Protein AF-A0A529HYI7-F1 (afdb_monomer_lite)

Sequence (267 aa):
RSEFGPRALGNRSILADPRPATNKDRINAMVKKREGYRPFAPSVLEEDAREFFDLPGGACEFPFMNFVVRVHDSKRGLLGAITHVDGTARLQTVSRKASPAYWDVINAFKQRTGIPMLLNTSFNNNAEPIVDSVADSIATFLTTELDGLVVGPYLVKKRVATLQDCAALAVSLPPYVSLHKVRAYTAQDRQETVCEIRTDNRDCARISHDLFELLTRIEGEAVLADLLDTITLDQAQREALTSELRRLWEQRHVRMHPSQAARVHQN

Radius of gyration: 22.43 Å; chains: 1; bounding box: 51×53×66 Å

Structure (mmCIF, N/CA/C/O backbone):
data_AF-A0A529HYI7-F1
#
_entry.id   AF-A0A529HYI7-F1
#
loop_
_atom_site.group_PDB
_atom_site.id
_atom_site.type_symbol
_atom_site.label_atom_id
_atom_site.label_alt_id
_atom_site.label_comp_id
_atom_site.label_asym_id
_atom_site.label_entity_id
_atom_site.label_seq_id
_atom_site.pdbx_PDB_ins_code
_atom_site.Cartn_x
_atom_site.Cartn_y
_atom_site.Cartn_z
_atom_site.occupancy
_atom_site.B_iso_or_equiv
_atom_site.auth_seq_id
_atom_site.auth_comp_id
_atom_site.auth_asym_id
_atom_site.auth_atom_id
_atom_site.pdbx_PDB_model_num
ATOM 1 N N . ARG A 1 1 ? 6.111 11.199 13.148 1.00 76.12 1 ARG A N 1
ATOM 2 C CA . ARG A 1 1 ? 7.222 10.269 13.477 1.00 76.12 1 ARG A CA 1
ATOM 3 C C . ARG A 1 1 ? 6.760 8.866 13.102 1.00 76.12 1 ARG A C 1
ATOM 5 O O . ARG A 1 1 ? 5.555 8.661 13.119 1.00 76.12 1 ARG A O 1
ATOM 12 N N . SER A 1 2 ? 7.654 7.960 12.713 1.00 82.69 2 SER A N 1
ATOM 13 C CA . SER A 1 2 ? 7.274 6.577 12.384 1.00 82.69 2 SER A CA 1
ATOM 14 C C . SER A 1 2 ? 6.901 5.800 13.656 1.00 82.69 2 SER A C 1
ATOM 16 O O . SER A 1 2 ? 7.432 6.084 14.732 1.00 82.69 2 SER A O 1
ATOM 18 N N . GLU A 1 3 ? 5.975 4.848 13.540 1.00 89.06 3 GLU A N 1
ATOM 19 C CA . GLU A 1 3 ? 5.767 3.814 14.563 1.00 89.06 3 GLU A CA 1
ATOM 20 C C . GLU A 1 3 ? 6.991 2.894 14.681 1.00 89.06 3 GLU A C 1
ATOM 22 O O . GLU A 1 3 ? 7.764 2.749 13.736 1.00 89.06 3 GLU A O 1
ATOM 27 N N . PHE A 1 4 ? 7.143 2.244 15.837 1.00 85.12 4 PHE A N 1
ATOM 28 C CA . PHE A 1 4 ? 8.131 1.187 16.037 1.00 85.12 4 PHE A CA 1
ATOM 29 C C . PHE A 1 4 ? 7.440 -0.177 16.135 1.00 85.12 4 PHE A C 1
ATOM 31 O O . PHE A 1 4 ? 6.443 -0.327 16.843 1.00 85.12 4 PHE A O 1
ATOM 38 N N . GLY A 1 5 ? 7.994 -1.178 15.448 1.00 87.44 5 GLY A N 1
ATOM 39 C CA . GLY A 1 5 ? 7.486 -2.548 15.434 1.00 87.44 5 GLY A CA 1
ATOM 40 C C . GLY A 1 5 ? 6.755 -2.938 14.140 1.00 87.44 5 GLY A C 1
ATOM 41 O O . GLY A 1 5 ? 6.722 -2.184 13.171 1.00 87.44 5 GLY A O 1
ATOM 42 N N . PRO A 1 6 ? 6.167 -4.147 14.091 1.00 86.06 6 PRO A N 1
ATOM 43 C CA . PRO A 1 6 ? 5.658 -4.743 12.852 1.00 86.06 6 PRO A CA 1
ATOM 44 C C . PRO A 1 6 ? 4.240 -4.283 12.470 1.00 86.06 6 PRO A C 1
ATOM 46 O O . PRO A 1 6 ? 3.607 -4.886 11.596 1.00 86.06 6 PRO A O 1
ATOM 49 N N . ARG A 1 7 ? 3.677 -3.292 13.170 1.00 91.56 7 ARG A N 1
ATOM 50 C CA . ARG A 1 7 ? 2.288 -2.842 13.016 1.00 91.56 7 ARG A CA 1
ATOM 51 C C . ARG A 1 7 ? 2.270 -1.376 12.646 1.00 91.56 7 ARG A C 1
ATOM 53 O O . ARG A 1 7 ? 2.900 -0.583 13.332 1.00 91.56 7 ARG A O 1
ATOM 60 N N . ALA A 1 8 ? 1.496 -1.034 11.621 1.00 93.88 8 ALA A N 1
ATOM 61 C CA . ALA A 1 8 ? 1.181 0.359 11.375 1.00 93.88 8 ALA A CA 1
ATOM 62 C C . ALA A 1 8 ? 0.081 0.826 12.319 1.00 93.88 8 ALA A C 1
ATOM 64 O O . ALA A 1 8 ? -0.945 0.161 12.466 1.00 93.88 8 ALA A O 1
ATOM 65 N N . LEU A 1 9 ? 0.304 1.972 12.951 1.00 95.69 9 LEU A N 1
ATOM 66 C CA . LEU A 1 9 ? -0.5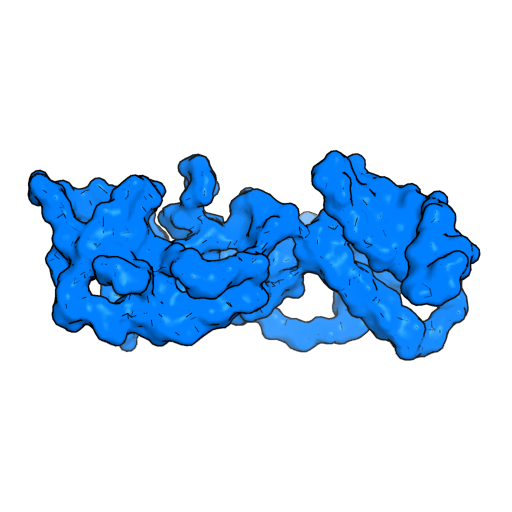32 2.493 14.031 1.00 95.69 9 LEU A CA 1
ATOM 67 C C . LEU A 1 9 ? -1.087 3.884 13.699 1.00 95.69 9 LEU A C 1
ATOM 69 O O . LEU A 1 9 ? -1.458 4.630 14.601 1.00 95.69 9 LEU A O 1
ATOM 73 N N . GLY A 1 10 ? -1.160 4.219 12.409 1.00 94.25 10 GLY A N 1
ATOM 74 C CA . GLY A 1 10 ? -1.706 5.475 11.902 1.00 94.25 10 GLY A CA 1
ATOM 75 C C . GLY A 1 10 ? -0.674 6.415 11.278 1.00 94.25 10 GLY A C 1
ATOM 76 O O . GLY A 1 10 ? -1.084 7.372 10.627 1.00 94.25 10 GLY A O 1
ATOM 77 N N . ASN A 1 11 ? 0.643 6.170 11.406 1.00 94.25 11 ASN A N 1
ATOM 78 C CA . ASN A 1 11 ? 1.651 7.031 10.763 1.00 94.25 11 ASN A CA 1
ATOM 79 C C . ASN A 1 11 ? 2.091 6.521 9.386 1.00 94.25 11 ASN A C 1
ATOM 81 O O . ASN A 1 11 ? 2.451 7.337 8.532 1.00 94.25 11 ASN A O 1
ATOM 85 N N . ARG A 1 12 ? 2.106 5.199 9.167 1.00 95.19 12 ARG A N 1
ATOM 86 C CA . ARG A 1 12 ? 2.425 4.539 7.888 1.00 95.19 12 ARG A CA 1
ATOM 87 C C . ARG A 1 12 ? 1.387 3.464 7.597 1.00 95.19 12 ARG A C 1
ATOM 89 O O . ARG A 1 12 ? 1.679 2.271 7.509 1.00 95.19 12 ARG A O 1
ATOM 96 N N . SER A 1 13 ? 0.149 3.919 7.459 1.00 96.25 13 SER A N 1
ATOM 97 C CA . SER A 1 13 ? -1.031 3.068 7.345 1.00 96.25 13 SER A CA 1
ATOM 98 C C . SER A 1 13 ? -1.698 3.167 5.979 1.00 96.25 13 SER A C 1
ATOM 100 O O . SER A 1 13 ? -1.802 4.246 5.401 1.00 96.25 13 SER A O 1
ATOM 102 N N . ILE A 1 14 ? -2.219 2.039 5.502 1.00 96.06 14 ILE A N 1
ATOM 103 C CA . ILE A 1 14 ? -3.287 2.017 4.502 1.00 96.06 14 ILE A CA 1
ATOM 104 C C . ILE A 1 14 ? -4.602 2.000 5.269 1.00 96.06 14 ILE A C 1
ATOM 106 O O . ILE A 1 14 ? -4.825 1.120 6.106 1.00 96.06 14 ILE A O 1
ATOM 110 N N . LEU A 1 15 ? -5.447 2.983 4.974 1.00 97.12 15 LEU A N 1
ATOM 111 C CA . LEU A 1 15 ? -6.725 3.193 5.639 1.00 97.12 15 LEU A CA 1
ATOM 112 C C . LEU A 1 15 ? -7.876 2.893 4.684 1.00 97.12 15 LEU A C 1
ATOM 114 O O . LEU A 1 15 ? -7.806 3.235 3.504 1.00 97.12 15 LEU A O 1
ATOM 118 N N . ALA A 1 16 ? -8.943 2.288 5.198 1.00 96.62 16 ALA A N 1
ATOM 119 C CA . ALA A 1 16 ? -10.161 2.060 4.430 1.00 96.62 16 ALA A CA 1
ATOM 120 C C . ALA A 1 16 ? -11.415 2.068 5.309 1.00 96.62 16 ALA A C 1
ATOM 122 O O . ALA A 1 16 ? -11.351 1.990 6.537 1.00 96.62 16 ALA A O 1
ATOM 123 N N . ASP A 1 17 ? -12.571 2.136 4.655 1.00 97.12 17 ASP A N 1
ATOM 124 C CA . ASP A 1 17 ? -13.868 2.000 5.308 1.00 97.12 17 ASP A CA 1
ATOM 125 C C . ASP A 1 17 ? -14.041 0.562 5.846 1.00 97.12 17 ASP A C 1
ATOM 127 O O . ASP A 1 17 ? -13.960 -0.391 5.059 1.00 97.12 17 ASP A O 1
ATOM 131 N N . PRO A 1 18 ? -14.270 0.384 7.161 1.00 96.12 18 PRO A N 1
ATOM 132 C CA . PRO A 1 18 ? -14.343 -0.929 7.794 1.00 96.12 18 PRO A CA 1
ATOM 133 C C . PRO A 1 18 ? -15.670 -1.660 7.540 1.00 96.12 18 PRO A C 1
ATOM 135 O O . PRO A 1 18 ? -15.790 -2.832 7.907 1.00 96.12 18 PRO A O 1
ATOM 138 N N . ARG A 1 19 ? -16.680 -0.988 6.962 1.00 95.00 19 ARG A N 1
ATOM 139 C CA . ARG A 1 19 ? -18.042 -1.530 6.885 1.00 95.00 19 ARG A CA 1
ATOM 140 C C . ARG A 1 19 ? -18.210 -2.607 5.812 1.00 95.00 19 ARG A C 1
ATOM 142 O O . ARG A 1 19 ? -18.599 -3.724 6.160 1.00 95.00 19 ARG A O 1
ATOM 149 N N . PRO A 1 20 ? -17.929 -2.341 4.520 1.00 93.31 20 PRO A N 1
ATOM 150 C CA . PRO A 1 20 ? -18.192 -3.309 3.465 1.00 93.31 20 PRO A CA 1
ATOM 151 C C . PRO A 1 20 ? -17.140 -4.416 3.500 1.00 93.31 20 PRO A C 1
ATOM 153 O O . PRO A 1 20 ? -15.951 -4.139 3.349 1.00 93.31 20 PRO A O 1
ATOM 156 N N . ALA A 1 21 ? -17.564 -5.675 3.623 1.00 89.94 21 ALA A N 1
ATOM 157 C CA . ALA A 1 21 ? -16.648 -6.821 3.603 1.00 89.94 21 ALA A CA 1
ATOM 158 C C . ALA A 1 21 ? -15.760 -6.851 2.343 1.00 89.94 21 ALA A C 1
ATOM 160 O O . ALA A 1 21 ? -14.591 -7.220 2.420 1.00 89.94 21 ALA A O 1
ATOM 161 N N . THR A 1 22 ? -16.275 -6.354 1.214 1.00 90.62 22 THR A N 1
ATOM 162 C CA . THR A 1 22 ? -15.550 -6.247 -0.060 1.00 90.62 22 THR A CA 1
ATOM 163 C C . THR A 1 22 ? -14.290 -5.384 0.019 1.00 90.62 22 THR A C 1
ATOM 165 O O . THR A 1 22 ? -13.365 -5.594 -0.762 1.00 90.62 22 THR A O 1
ATOM 168 N N . ASN A 1 23 ? -14.185 -4.443 0.966 1.00 90.69 23 ASN A N 1
ATOM 169 C CA . ASN A 1 23 ? -12.965 -3.648 1.130 1.00 90.69 23 ASN A CA 1
ATOM 170 C C . ASN A 1 23 ? -11.781 -4.492 1.610 1.00 90.69 23 ASN A C 1
ATOM 172 O O . ASN A 1 23 ? -10.644 -4.207 1.235 1.00 90.69 23 ASN A O 1
ATOM 176 N N . LYS A 1 24 ? -12.035 -5.561 2.373 1.00 86.06 24 LYS A N 1
ATOM 177 C CA . LYS A 1 24 ? -10.996 -6.533 2.725 1.00 86.06 24 LYS A CA 1
ATOM 178 C C . LYS A 1 24 ? -10.436 -7.184 1.458 1.00 86.06 24 LYS A C 1
ATOM 180 O O . LYS A 1 24 ? -9.221 -7.242 1.273 1.00 86.06 24 LYS A O 1
ATOM 185 N N . ASP A 1 25 ? -11.318 -7.627 0.569 1.00 85.62 25 ASP A N 1
ATOM 186 C CA . ASP A 1 25 ? -10.930 -8.319 -0.661 1.00 85.62 25 ASP A CA 1
ATOM 187 C C . ASP A 1 25 ? -10.195 -7.375 -1.614 1.00 85.62 25 ASP A C 1
ATOM 189 O O . ASP A 1 25 ? -9.139 -7.728 -2.139 1.00 85.62 25 ASP A O 1
ATOM 193 N N . ARG A 1 26 ? -10.675 -6.130 -1.742 1.00 87.94 26 ARG A N 1
ATOM 194 C CA . ARG A 1 26 ? -10.001 -5.079 -2.511 1.00 87.94 26 ARG A CA 1
ATOM 195 C C . ARG A 1 26 ? -8.580 -4.845 -2.009 1.00 87.94 26 ARG A C 1
ATOM 197 O O . ARG A 1 26 ? -7.653 -4.911 -2.801 1.00 87.94 26 ARG A O 1
ATOM 204 N N . ILE A 1 27 ? -8.361 -4.615 -0.713 1.00 86.88 27 ILE A N 1
ATOM 205 C CA . ILE A 1 27 ? -7.004 -4.347 -0.191 1.00 86.88 27 ILE A CA 1
ATOM 206 C C . ILE A 1 27 ? -6.088 -5.568 -0.362 1.00 86.88 27 ILE A C 1
ATOM 208 O O . ILE A 1 27 ? -4.901 -5.421 -0.683 1.00 86.88 27 ILE A O 1
ATOM 212 N N . ASN A 1 28 ? -6.628 -6.775 -0.172 1.00 85.38 28 ASN A N 1
ATOM 213 C CA . ASN A 1 28 ? -5.877 -8.006 -0.393 1.00 85.38 28 ASN A CA 1
ATOM 214 C C . ASN A 1 28 ? -5.456 -8.167 -1.858 1.00 85.38 28 ASN A C 1
ATOM 216 O O . ASN A 1 28 ? -4.295 -8.490 -2.097 1.00 85.38 28 ASN A O 1
ATOM 220 N N . ALA A 1 29 ? -6.333 -7.875 -2.819 1.00 81.69 29 ALA A N 1
ATOM 221 C CA . ALA A 1 29 ? -6.020 -7.936 -4.247 1.00 81.69 29 ALA A CA 1
ATOM 222 C C . ALA A 1 29 ? -5.074 -6.805 -4.698 1.00 81.69 29 ALA A C 1
ATOM 224 O O . ALA A 1 29 ? -4.034 -7.067 -5.298 1.00 81.69 29 ALA A O 1
ATOM 225 N N . MET A 1 30 ? -5.405 -5.559 -4.349 1.00 78.56 30 MET A N 1
ATOM 226 C CA . MET A 1 30 ? -4.753 -4.338 -4.843 1.00 78.56 30 MET A CA 1
ATOM 227 C C . MET A 1 30 ? -3.342 -4.116 -4.293 1.00 78.56 30 MET A C 1
ATOM 229 O O . MET A 1 30 ? -2.529 -3.437 -4.921 1.00 78.56 30 MET A O 1
ATOM 233 N N . VAL A 1 31 ? -3.067 -4.602 -3.078 1.00 75.31 31 VAL A N 1
ATOM 234 C CA . VAL A 1 31 ? -1.841 -4.239 -2.352 1.00 75.31 31 VAL A CA 1
ATOM 235 C C . VAL A 1 31 ? -1.143 -5.446 -1.756 1.00 75.31 31 VAL A C 1
ATOM 237 O O . VAL A 1 31 ? 0.061 -5.625 -1.937 1.00 75.31 31 VAL A O 1
ATOM 240 N N . LYS A 1 32 ? -1.870 -6.253 -0.978 1.00 75.12 32 LYS A N 1
ATOM 241 C CA . LYS A 1 32 ? -1.217 -7.260 -0.137 1.00 75.12 32 LYS A CA 1
ATOM 242 C C . LYS A 1 32 ? -0.882 -8.539 -0.870 1.00 75.12 32 LYS A C 1
ATOM 244 O O . LYS A 1 32 ? 0.021 -9.217 -0.399 1.00 75.12 32 LYS A O 1
ATOM 249 N N . LYS A 1 33 ? -1.584 -8.870 -1.958 1.00 72.75 33 LYS A N 1
ATOM 250 C CA . LYS A 1 33 ? -1.432 -10.115 -2.728 1.00 72.75 33 LYS A CA 1
ATOM 251 C C . LYS A 1 33 ? -1.301 -11.337 -1.792 1.00 72.75 33 LYS A C 1
ATOM 253 O O . LYS A 1 33 ? -0.439 -12.190 -1.969 1.00 72.75 33 LYS A O 1
ATOM 258 N N . ARG A 1 34 ? -2.112 -11.353 -0.724 1.00 67.94 34 ARG A N 1
ATOM 259 C CA . ARG A 1 34 ? -2.134 -12.357 0.357 1.00 67.94 34 ARG A CA 1
ATOM 260 C C . ARG A 1 34 ? -3.505 -13.022 0.412 1.00 67.94 34 ARG A C 1
ATOM 262 O O . ARG A 1 34 ? -4.482 -12.491 -0.107 1.00 67.94 34 ARG A O 1
ATOM 269 N N . GLU A 1 35 ? -3.562 -14.175 1.067 1.00 64.19 35 GLU A N 1
ATOM 270 C CA . GLU A 1 35 ? -4.776 -14.978 1.219 1.00 64.19 35 GLU A CA 1
ATOM 271 C C . GLU A 1 35 ? -5.934 -14.161 1.821 1.00 64.19 35 GLU A C 1
ATOM 273 O O . GLU A 1 35 ? -5.790 -13.516 2.864 1.00 64.19 35 GLU A O 1
ATOM 278 N N . GLY A 1 36 ? -7.107 -14.222 1.182 1.00 61.81 36 GLY A N 1
ATOM 279 C CA . GLY A 1 36 ? -8.263 -13.374 1.507 1.00 61.81 36 GLY A CA 1
ATOM 280 C C . GLY A 1 36 ? -8.903 -13.623 2.878 1.00 61.81 36 GLY A C 1
ATOM 281 O O . GLY A 1 36 ? -9.743 -12.839 3.327 1.00 61.81 36 GLY A O 1
ATOM 282 N N . TYR A 1 37 ? -8.525 -14.698 3.572 1.00 62.28 37 TYR A N 1
ATOM 283 C CA . TYR A 1 37 ? -9.069 -15.003 4.892 1.00 62.28 37 TYR A CA 1
ATOM 284 C C . TYR A 1 37 ? -8.436 -14.168 6.007 1.00 62.28 37 TYR A C 1
ATOM 286 O O . TYR A 1 37 ? -9.039 -14.078 7.071 1.00 62.28 37 TYR A O 1
ATOM 294 N N . ARG A 1 38 ? -7.256 -13.555 5.799 1.00 68.38 38 ARG A N 1
ATOM 295 C CA . ARG A 1 38 ? -6.612 -12.743 6.840 1.00 68.38 38 ARG A CA 1
ATOM 296 C C . ARG A 1 38 ? -7.378 -11.425 7.028 1.00 68.38 38 ARG A C 1
ATOM 298 O O . ARG A 1 38 ? -7.388 -10.598 6.116 1.00 68.38 38 ARG A O 1
ATOM 305 N N . PRO A 1 39 ? -8.009 -11.217 8.191 1.00 71.88 39 PRO A N 1
ATOM 306 C CA . PRO A 1 39 ? -8.758 -10.003 8.483 1.00 71.88 39 PRO A CA 1
ATOM 307 C C . PRO A 1 39 ? -7.812 -8.838 8.806 1.00 71.88 39 PRO A C 1
ATOM 309 O O . PRO A 1 39 ? -6.683 -9.032 9.272 1.00 71.88 39 PRO A O 1
ATOM 312 N N . PHE A 1 40 ? -8.278 -7.618 8.545 1.00 88.81 40 PHE A N 1
ATOM 313 C CA . PHE A 1 40 ? -7.560 -6.394 8.896 1.00 88.81 40 PHE A CA 1
ATOM 314 C C . PHE A 1 40 ? -7.935 -5.908 10.296 1.00 88.81 40 PHE A C 1
ATOM 316 O O . PHE A 1 40 ? -8.928 -6.333 10.878 1.00 88.81 40 PHE A O 1
ATOM 323 N N . ALA A 1 41 ? -7.113 -5.021 10.849 1.00 93.81 41 ALA A N 1
ATOM 324 C CA . ALA A 1 41 ? -7.309 -4.500 12.191 1.00 93.81 41 ALA A CA 1
ATOM 325 C C . ALA A 1 41 ? -8.136 -3.203 12.157 1.00 93.81 41 ALA A C 1
ATOM 327 O O . ALA A 1 41 ? -7.905 -2.369 11.278 1.00 93.81 41 ALA A O 1
ATOM 328 N N . PRO A 1 42 ? -9.070 -2.990 13.098 1.00 97.00 42 PRO A N 1
ATOM 329 C CA . PRO A 1 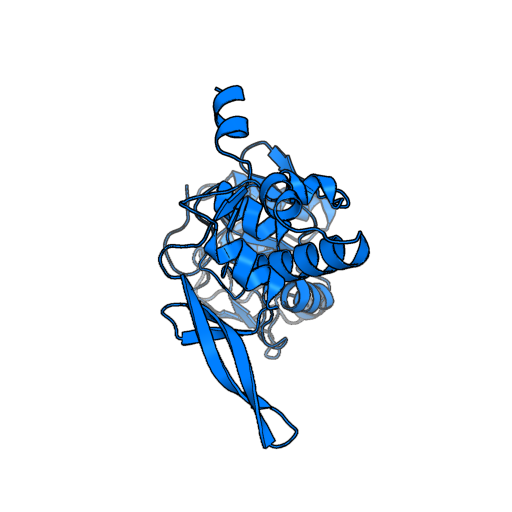42 ? -9.695 -1.690 13.289 1.00 97.00 42 PRO A CA 1
ATOM 330 C C . PRO A 1 42 ? -8.805 -0.749 14.115 1.00 97.00 42 PRO A C 1
ATOM 332 O O . PRO A 1 42 ? -8.230 -1.151 15.127 1.00 97.00 42 PRO A O 1
ATOM 335 N N . SER A 1 43 ? -8.765 0.523 13.721 1.00 98.25 43 SER A N 1
ATOM 336 C CA . SER A 1 43 ? -8.374 1.652 14.571 1.00 98.25 43 SER A CA 1
ATOM 337 C C . SER A 1 43 ? -9.627 2.408 14.995 1.00 98.25 43 SER A C 1
ATOM 339 O O . SER A 1 43 ? -10.258 3.036 14.148 1.00 98.25 43 SER A O 1
ATOM 341 N N . VAL A 1 44 ? -9.996 2.333 16.274 1.00 98.00 44 VAL A N 1
ATOM 342 C CA . VAL A 1 44 ? -11.209 2.943 16.848 1.00 98.00 44 VAL A CA 1
ATOM 343 C C . VAL A 1 44 ? -10.857 4.096 17.779 1.00 98.00 44 VAL A C 1
ATOM 345 O O . VAL A 1 44 ? -9.822 4.053 18.444 1.00 98.00 44 VAL A O 1
ATOM 348 N N . LEU A 1 45 ? -11.720 5.108 17.857 1.00 98.19 45 LEU A N 1
ATOM 349 C CA . LEU A 1 45 ? -11.620 6.125 18.903 1.00 98.19 45 LEU A CA 1
ATOM 350 C C . LEU A 1 45 ? -11.761 5.476 20.285 1.00 98.19 45 LEU A C 1
ATOM 352 O O . LEU A 1 45 ? -12.647 4.653 20.514 1.00 98.19 45 LEU A O 1
ATOM 356 N N . GLU A 1 46 ? -10.863 5.825 21.198 1.00 96.81 46 GLU A N 1
ATOM 357 C CA . GLU A 1 46 ? -10.788 5.222 22.532 1.00 96.81 46 GLU A CA 1
ATOM 358 C C . GLU A 1 46 ? -12.101 5.349 23.316 1.00 96.81 46 GLU A C 1
ATOM 360 O O . GLU A 1 46 ? -12.559 4.382 23.925 1.00 96.81 46 GLU A O 1
ATOM 365 N N . GLU A 1 47 ? -12.741 6.513 23.230 1.00 96.00 47 GLU A N 1
ATOM 366 C CA . GLU A 1 47 ? -14.009 6.827 23.888 1.00 96.00 47 GLU A CA 1
ATOM 367 C C . GLU A 1 47 ? -15.207 6.021 23.358 1.00 96.00 47 GLU A C 1
ATOM 369 O O . GLU A 1 47 ? -16.178 5.823 24.086 1.00 96.00 47 GLU A O 1
ATOM 374 N N . ASP A 1 48 ? -15.133 5.517 22.124 1.00 96.56 48 ASP A N 1
ATOM 375 C CA . ASP A 1 48 ? -16.212 4.760 21.481 1.00 96.56 48 ASP A CA 1
ATOM 376 C C . ASP A 1 48 ? -15.968 3.242 21.497 1.00 96.56 48 ASP A C 1
ATOM 378 O O . ASP A 1 48 ? -16.868 2.456 21.200 1.00 96.56 48 ASP A O 1
ATOM 382 N N . ALA A 1 49 ? -14.755 2.794 21.841 1.00 96.06 49 ALA A N 1
ATOM 383 C CA . ALA A 1 49 ? -14.331 1.403 21.683 1.00 96.06 49 ALA A CA 1
ATOM 384 C C . ALA A 1 49 ? -15.264 0.397 22.387 1.00 96.06 49 ALA A C 1
ATOM 386 O O . ALA A 1 49 ? -15.579 -0.657 21.831 1.00 96.06 49 ALA A O 1
ATOM 387 N N . ARG A 1 50 ? -15.766 0.743 23.579 1.00 95.31 50 ARG A N 1
ATOM 388 C CA . ARG A 1 50 ? -16.678 -0.106 24.367 1.00 95.31 50 ARG A CA 1
ATOM 389 C C . ARG A 1 50 ? -18.047 -0.319 23.734 1.00 95.31 50 ARG A C 1
ATOM 391 O O . ARG A 1 50 ? -18.733 -1.254 24.114 1.00 95.31 50 ARG A O 1
ATOM 398 N N . GLU A 1 51 ? -18.475 0.529 22.805 1.00 95.50 51 GLU A N 1
ATOM 399 C CA . GLU A 1 51 ? -19.764 0.339 22.132 1.00 95.50 51 GLU A CA 1
ATOM 400 C C . GLU A 1 51 ? -19.704 -0.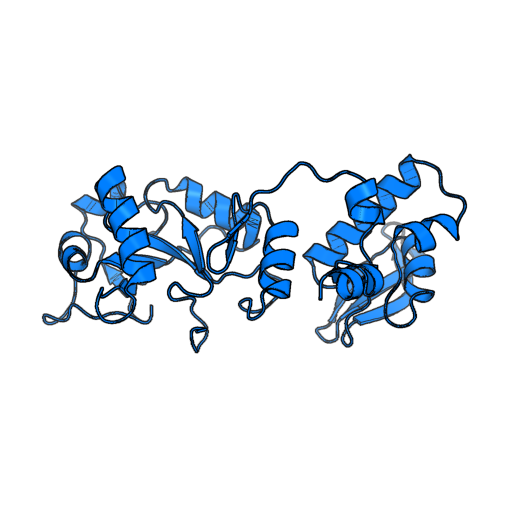820 21.116 1.00 95.50 51 GLU A C 1
ATOM 402 O O . GLU A 1 51 ? -20.722 -1.442 20.794 1.00 95.50 51 GLU A O 1
ATOM 407 N N . PHE A 1 52 ? -18.502 -1.133 20.622 1.00 96.44 52 PHE A N 1
ATOM 408 C CA . PHE A 1 52 ? -18.289 -2.075 19.523 1.00 96.44 52 PHE A CA 1
ATOM 409 C C . PHE A 1 52 ? -17.571 -3.360 19.933 1.00 96.44 52 PHE A C 1
ATOM 411 O O . PHE A 1 52 ? -17.745 -4.378 19.258 1.00 96.44 52 PHE A O 1
ATOM 418 N N . PHE A 1 53 ? -16.773 -3.326 21.000 1.00 95.94 53 PHE A N 1
ATOM 419 C CA . PHE A 1 53 ? -15.905 -4.431 21.392 1.00 95.94 53 PHE A CA 1
ATOM 420 C C . PHE A 1 53 ? -16.042 -4.777 22.878 1.00 95.94 53 PHE A C 1
ATOM 422 O O . PHE A 1 53 ? -16.082 -3.887 23.731 1.00 95.94 53 PHE A O 1
ATOM 429 N N . ASP A 1 54 ? -15.988 -6.074 23.186 1.00 94.69 54 ASP A N 1
ATOM 430 C CA . ASP A 1 54 ? -15.895 -6.575 24.558 1.00 94.69 54 ASP A CA 1
ATOM 431 C C . ASP A 1 54 ? -14.475 -6.349 25.094 1.00 94.69 54 ASP A C 1
ATOM 433 O O . ASP A 1 54 ? -13.554 -7.137 24.842 1.00 94.69 54 ASP A O 1
ATOM 437 N N . LEU A 1 55 ? -14.283 -5.248 25.824 1.00 92.62 55 LEU A N 1
ATOM 438 C CA . LEU A 1 55 ? -12.986 -4.884 26.396 1.00 92.62 55 LEU A CA 1
ATOM 439 C C . LEU A 1 55 ? -12.824 -5.435 27.825 1.00 92.62 55 LEU A C 1
ATOM 441 O O . LEU A 1 55 ? -13.617 -5.078 28.707 1.00 92.62 55 LEU A O 1
ATOM 445 N N . PRO A 1 56 ? -11.788 -6.252 28.098 1.00 85.88 56 PRO A N 1
ATOM 446 C CA . PRO A 1 56 ? -11.596 -6.875 29.404 1.00 85.88 56 PRO A CA 1
ATOM 447 C C . PRO A 1 56 ? -11.251 -5.866 30.510 1.00 85.88 56 PRO A C 1
ATOM 449 O O . PRO A 1 56 ? -10.529 -4.893 30.297 1.00 85.88 56 PRO A O 1
ATOM 452 N N . GLY A 1 57 ? -11.732 -6.143 31.728 1.00 76.81 57 GLY A N 1
ATOM 453 C CA . GLY A 1 57 ? -11.183 -5.588 32.973 1.00 76.81 57 GLY A CA 1
ATOM 454 C C . GLY A 1 57 ? -11.248 -4.067 33.138 1.00 76.81 57 GLY A C 1
ATOM 455 O O . GLY A 1 57 ? -10.424 -3.509 33.853 1.00 76.81 57 GLY A O 1
ATOM 456 N N . GLY A 1 58 ? -12.169 -3.371 32.466 1.00 72.50 58 GLY A N 1
ATOM 457 C CA . GLY A 1 58 ? -12.251 -1.907 32.562 1.00 72.50 58 GLY A CA 1
ATOM 458 C C . GLY A 1 58 ? -11.168 -1.158 31.768 1.00 72.50 58 GLY A C 1
ATOM 459 O O . GLY A 1 58 ? -11.221 0.068 31.687 1.00 72.50 58 GLY A O 1
ATOM 460 N N . ALA A 1 59 ? -10.265 -1.866 31.081 1.00 79.19 59 ALA A N 1
ATOM 461 C CA . ALA A 1 59 ? -9.283 -1.255 30.193 1.00 79.19 59 ALA A CA 1
ATOM 462 C C . ALA A 1 59 ? -9.957 -0.687 28.934 1.00 79.19 59 ALA A C 1
ATOM 464 O O . ALA A 1 59 ? -10.800 -1.345 28.321 1.00 79.19 59 ALA A O 1
ATOM 465 N N . CYS A 1 60 ? -9.578 0.532 28.557 1.00 79.94 60 CYS A N 1
ATOM 466 C CA . CYS A 1 60 ? -9.976 1.169 27.296 1.00 79.94 60 CYS A CA 1
ATOM 467 C C . CYS A 1 60 ? -8.784 1.362 26.347 1.00 79.94 60 CYS A C 1
ATOM 469 O O . CYS A 1 60 ? -8.965 1.805 25.221 1.00 79.94 60 CYS A O 1
ATOM 471 N N . GLU A 1 61 ? -7.571 1.014 26.782 1.00 89.69 61 GLU A N 1
ATOM 472 C CA . GLU A 1 61 ? -6.336 1.300 26.059 1.00 89.69 61 GLU A CA 1
ATOM 473 C C . GLU A 1 61 ? -5.759 0.029 25.425 1.00 89.69 61 GLU A C 1
ATOM 475 O O . GLU A 1 61 ? -5.180 -0.827 26.092 1.00 89.69 61 GLU A O 1
ATOM 480 N N . PHE A 1 62 ? -5.880 -0.071 24.103 1.00 93.56 62 PHE A N 1
ATOM 481 C CA . PHE A 1 62 ? -5.264 -1.105 23.276 1.00 93.56 62 PHE A CA 1
ATOM 482 C C . PHE A 1 62 ? -4.501 -0.463 22.103 1.00 93.56 62 PHE A C 1
ATOM 484 O O . PHE A 1 62 ? -4.819 -0.728 20.947 1.00 93.56 62 PHE A O 1
ATOM 491 N N . PRO A 1 63 ? -3.488 0.391 22.338 1.00 92.81 63 PRO A N 1
ATOM 492 C CA . PRO A 1 63 ? -2.929 1.261 21.294 1.00 92.81 63 PRO A CA 1
ATOM 493 C C . PRO A 1 63 ? -2.040 0.553 20.258 1.00 92.81 63 PRO A C 1
ATOM 495 O O . PRO A 1 63 ? -1.663 1.162 19.259 1.00 92.81 63 PRO A O 1
ATOM 498 N N . PHE A 1 64 ? -1.687 -0.719 20.472 1.00 93.44 64 PHE A N 1
ATOM 499 C CA . PHE A 1 64 ? -0.605 -1.385 19.732 1.00 93.44 64 PHE A CA 1
ATOM 500 C C . PHE A 1 64 ? -1.040 -2.560 18.843 1.00 93.44 64 PHE A C 1
ATOM 502 O O . PHE A 1 64 ? -0.179 -3.258 18.314 1.00 93.44 64 PHE A O 1
ATOM 509 N N . MET A 1 65 ? -2.344 -2.817 18.663 1.00 93.12 65 MET A N 1
ATOM 510 C CA . MET A 1 65 ? -2.830 -3.981 17.893 1.00 93.12 65 MET A CA 1
ATOM 511 C C . MET A 1 65 ? -2.285 -5.333 18.381 1.00 93.12 65 MET A C 1
ATOM 513 O O . MET A 1 65 ? -2.038 -6.234 17.579 1.00 93.12 65 MET A O 1
ATOM 517 N N . ASN A 1 66 ? -2.088 -5.486 19.690 1.00 90.31 66 ASN A N 1
ATOM 518 C CA . ASN A 1 66 ? -1.548 -6.718 20.279 1.00 90.31 66 ASN A CA 1
ATOM 519 C C . ASN A 1 66 ? -2.628 -7.657 20.823 1.00 90.31 66 ASN A C 1
ATOM 521 O O . ASN A 1 66 ? -2.349 -8.827 21.067 1.00 90.31 66 ASN A O 1
ATOM 525 N N . PHE A 1 67 ? -3.856 -7.163 20.977 1.00 91.06 67 PHE A N 1
ATOM 526 C CA . PHE A 1 67 ? -4.954 -7.912 21.570 1.00 91.06 67 PHE A CA 1
ATOM 527 C C . PHE A 1 67 ? -6.053 -8.167 20.548 1.00 91.06 67 PHE A C 1
ATOM 529 O O . PHE A 1 67 ? -6.399 -7.298 19.744 1.00 91.06 67 PHE A O 1
ATOM 536 N N . VAL A 1 68 ? -6.590 -9.381 20.595 1.00 94.06 68 VAL A N 1
ATOM 537 C CA . VAL A 1 68 ? -7.788 -9.780 19.862 1.00 94.06 68 VAL A CA 1
ATOM 538 C C . VAL A 1 68 ? -8.946 -9.752 20.847 1.00 94.06 68 VAL A C 1
ATOM 540 O O . VAL A 1 68 ? -8.865 -10.354 21.915 1.00 94.06 68 VAL A O 1
ATOM 543 N N . VAL A 1 69 ? -10.000 -9.028 20.493 1.00 94.94 69 VAL A N 1
ATOM 544 C CA . VAL A 1 69 ? -11.199 -8.847 21.318 1.00 94.94 69 VAL A CA 1
ATOM 545 C C . VAL A 1 69 ? -12.430 -9.269 20.531 1.00 94.94 69 VAL A C 1
ATOM 547 O O . VAL A 1 69 ? -12.397 -9.348 19.299 1.00 94.94 69 VAL A O 1
ATOM 550 N N . ARG A 1 70 ? -13.524 -9.571 21.232 1.00 95.81 70 ARG A N 1
ATOM 551 C CA . ARG A 1 70 ? -14.785 -9.919 20.578 1.00 95.81 70 ARG A CA 1
ATOM 552 C C . ARG A 1 70 ? -15.464 -8.650 20.072 1.00 95.81 70 ARG A C 1
ATOM 554 O O . ARG A 1 70 ? -15.522 -7.653 20.785 1.00 95.81 70 ARG A O 1
ATOM 561 N N . VAL A 1 71 ? -15.977 -8.696 18.847 1.00 96.69 71 VAL A N 1
ATOM 562 C CA . VAL A 1 71 ? -16.884 -7.670 18.329 1.00 96.69 71 VAL A CA 1
ATOM 563 C C . VAL A 1 71 ? -18.285 -7.991 18.832 1.00 96.69 71 VAL A C 1
ATOM 565 O O . VAL A 1 71 ? -18.744 -9.129 18.673 1.00 96.69 71 VAL A O 1
ATOM 568 N N . HIS A 1 72 ? -18.971 -6.999 19.398 1.00 97.00 72 HIS A N 1
ATOM 569 C CA . HIS A 1 72 ? -20.352 -7.147 19.845 1.00 97.00 72 HIS A CA 1
ATOM 570 C C . HIS A 1 72 ? -21.230 -7.706 18.725 1.00 97.00 72 HIS A C 1
ATOM 572 O O . HIS A 1 72 ? -21.195 -7.216 17.594 1.00 97.00 72 HIS A O 1
ATOM 578 N N . ASP A 1 73 ? -22.048 -8.707 19.043 1.00 95.56 73 ASP A N 1
ATOM 579 C CA . ASP A 1 73 ? -22.845 -9.466 18.072 1.00 95.56 73 ASP A CA 1
ATOM 580 C C . ASP A 1 73 ? -23.722 -8.556 17.204 1.00 95.56 73 ASP A C 1
ATOM 582 O O . ASP A 1 73 ? -23.768 -8.713 15.983 1.00 95.56 73 ASP A O 1
ATOM 586 N N . SER A 1 74 ? -24.319 -7.529 17.815 1.00 96.00 74 SER A N 1
ATOM 587 C CA . SER A 1 74 ? -25.149 -6.522 17.142 1.00 96.00 74 SER A CA 1
ATOM 588 C C . SER A 1 74 ? -24.384 -5.625 16.160 1.00 96.00 74 SER A C 1
ATOM 590 O O . SER A 1 74 ? -24.997 -4.996 15.300 1.00 96.00 74 SER A O 1
ATOM 592 N N . LYS A 1 75 ? -23.052 -5.556 16.262 1.00 95.50 75 LYS A N 1
ATOM 593 C CA . LYS A 1 75 ? -22.183 -4.712 15.427 1.00 95.50 75 LYS A CA 1
ATOM 594 C C . LYS A 1 75 ? -21.442 -5.502 14.345 1.00 95.50 75 LYS A C 1
ATOM 596 O O . LYS A 1 75 ? -20.939 -4.896 13.403 1.00 95.50 75 LYS A O 1
ATOM 601 N N . ARG A 1 76 ? -21.394 -6.839 14.415 1.00 92.06 76 ARG A N 1
ATOM 602 C CA . ARG A 1 76 ? -20.630 -7.675 13.462 1.00 92.06 76 ARG A CA 1
ATOM 603 C C . ARG A 1 76 ? -21.068 -7.482 12.010 1.00 92.06 76 ARG A C 1
ATOM 605 O O . ARG A 1 76 ? -20.221 -7.332 11.136 1.00 92.06 76 ARG A O 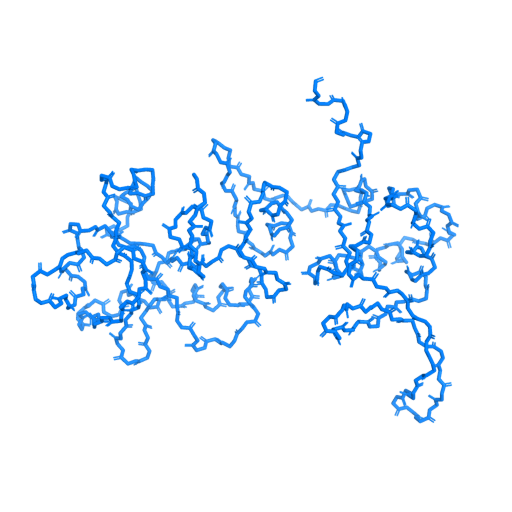1
ATOM 612 N N . GLY A 1 77 ? -22.378 -7.414 11.759 1.00 89.88 77 GLY A N 1
ATOM 613 C CA . GLY A 1 77 ? -22.921 -7.185 10.412 1.00 89.88 77 GLY A CA 1
ATOM 614 C C . GLY A 1 77 ? -22.548 -5.823 9.813 1.00 89.88 77 GLY A C 1
ATOM 615 O O . GLY A 1 77 ? -22.557 -5.661 8.597 1.00 89.88 77 GLY A O 1
ATOM 616 N N . LEU A 1 78 ? -22.181 -4.857 10.659 1.00 93.62 78 LEU A N 1
ATOM 617 C CA . LEU A 1 78 ? -21.784 -3.508 10.262 1.00 93.62 78 LEU A CA 1
ATOM 618 C C . LEU A 1 78 ? -20.285 -3.391 9.957 1.00 93.62 78 LEU A C 1
ATOM 620 O O . LEU A 1 78 ? -19.893 -2.436 9.299 1.00 93.62 78 LEU A O 1
ATOM 624 N N . LEU A 1 79 ? -19.449 -4.318 10.440 1.00 93.81 79 LEU A N 1
ATOM 625 C CA . LEU A 1 79 ? -17.982 -4.218 10.445 1.00 93.81 79 LEU A CA 1
ATOM 626 C C . LEU A 1 79 ? -17.324 -5.365 9.663 1.00 93.81 79 LEU A C 1
ATOM 628 O O . LEU A 1 79 ? -16.395 -6.027 10.139 1.00 93.81 79 LEU A O 1
ATOM 632 N N . GLY A 1 80 ? -17.819 -5.613 8.450 1.00 90.62 80 GLY A N 1
ATOM 633 C CA . GLY A 1 80 ? -17.459 -6.781 7.649 1.00 90.62 80 GLY A CA 1
ATOM 634 C C . GLY A 1 80 ? -16.001 -6.831 7.181 1.00 90.62 80 GLY A C 1
ATOM 635 O O . GLY A 1 80 ? -15.496 -7.918 6.916 1.00 90.62 80 GLY A O 1
ATOM 636 N N . ALA A 1 81 ? -15.298 -5.696 7.081 1.00 92.31 81 ALA A N 1
ATOM 637 C CA . ALA A 1 81 ? -13.915 -5.679 6.588 1.00 92.31 81 ALA A CA 1
ATOM 638 C C . ALA A 1 81 ? -12.861 -5.973 7.673 1.00 92.31 81 ALA A C 1
ATOM 640 O O . ALA A 1 81 ? -11.710 -6.276 7.346 1.00 92.31 81 ALA A O 1
ATOM 641 N N . ILE A 1 82 ? -13.237 -5.862 8.952 1.00 93.94 82 ILE A N 1
ATOM 642 C CA . ILE A 1 82 ? -12.318 -5.973 10.101 1.00 93.94 82 ILE A CA 1
ATOM 643 C C . ILE A 1 82 ? -12.676 -7.106 11.066 1.00 93.94 82 ILE A C 1
ATOM 645 O O . ILE A 1 82 ? -11.873 -7.457 11.928 1.00 93.94 82 ILE A O 1
ATOM 649 N N . THR A 1 83 ? -13.869 -7.686 10.927 1.00 93.31 83 THR A N 1
ATOM 650 C CA . THR A 1 83 ? -14.334 -8.776 11.785 1.00 93.31 83 THR A CA 1
ATOM 651 C C . THR A 1 83 ? -13.869 -10.112 11.213 1.00 93.31 83 THR A C 1
ATOM 653 O O . THR A 1 83 ? -14.068 -10.423 10.039 1.00 93.31 83 THR A O 1
ATOM 656 N N . HIS A 1 84 ? -13.217 -10.902 12.054 1.00 91.31 84 HIS A N 1
ATOM 657 C CA . HIS A 1 84 ? -12.765 -12.252 11.763 1.00 91.31 84 HIS A CA 1
ATOM 658 C C . HIS A 1 84 ? -13.971 -13.196 11.637 1.00 91.31 84 HIS A C 1
ATOM 660 O O . HIS A 1 84 ? -15.056 -12.915 12.148 1.00 91.31 84 HIS A O 1
ATOM 666 N N . VAL A 1 85 ? -13.779 -14.362 11.013 1.00 89.94 85 VAL A N 1
ATOM 667 C CA . VAL A 1 85 ? -14.847 -15.374 10.863 1.00 89.94 85 VAL A CA 1
ATOM 668 C C . VAL A 1 85 ? -15.413 -15.864 12.203 1.00 89.94 85 VAL A C 1
ATOM 670 O O . VAL A 1 85 ? -16.571 -16.257 12.270 1.00 89.94 85 VAL A O 1
ATOM 673 N N . ASP A 1 86 ? -14.621 -15.797 13.275 1.00 92.06 86 ASP A N 1
ATOM 674 C CA . ASP A 1 86 ? -15.010 -16.155 14.645 1.00 92.06 86 ASP A CA 1
ATOM 675 C C . ASP A 1 86 ? -15.659 -14.992 15.430 1.00 92.06 86 ASP A C 1
ATOM 677 O O . ASP A 1 86 ? -15.948 -15.119 16.621 1.00 92.06 86 ASP A O 1
ATOM 681 N N . GLY A 1 87 ? -15.899 -13.846 14.780 1.00 93.81 87 GLY A N 1
ATOM 682 C CA . GLY A 1 87 ? -16.491 -12.660 15.399 1.00 93.81 87 GLY A CA 1
ATOM 683 C C . GLY A 1 87 ? -15.517 -11.816 16.223 1.00 93.81 87 GLY A C 1
ATOM 684 O O . GLY A 1 87 ? -15.960 -10.965 16.996 1.00 93.81 87 GLY A O 1
ATOM 685 N N . THR A 1 88 ? -14.209 -12.045 16.105 1.00 95.19 88 THR A N 1
ATOM 686 C CA . THR A 1 88 ? -13.181 -11.254 16.797 1.00 95.19 88 THR A CA 1
ATOM 687 C C . THR A 1 88 ? -12.547 -10.191 15.899 1.00 95.19 88 THR A C 1
ATOM 689 O O . THR A 1 88 ? -12.750 -10.177 14.688 1.00 95.19 88 THR A O 1
ATOM 692 N N . ALA A 1 89 ? -11.794 -9.262 16.485 1.00 94.81 89 ALA A N 1
ATOM 693 C CA . ALA A 1 89 ? -10.973 -8.303 15.755 1.00 94.81 89 ALA A CA 1
ATOM 694 C C . ALA A 1 89 ? -9.720 -7.945 16.558 1.00 94.81 89 ALA A C 1
ATOM 696 O O . ALA A 1 89 ? -9.744 -7.898 17.791 1.00 94.81 89 ALA A O 1
ATOM 697 N N . ARG A 1 90 ? -8.613 -7.662 15.864 1.00 95.12 90 ARG A N 1
ATOM 698 C CA . ARG A 1 90 ? -7.367 -7.219 16.504 1.00 95.12 90 ARG A CA 1
ATOM 699 C C . ARG A 1 90 ? -7.327 -5.701 16.655 1.00 95.12 90 ARG A C 1
ATOM 701 O O . ARG A 1 90 ? -6.999 -4.999 15.706 1.00 95.12 90 ARG A O 1
ATOM 708 N N . LEU A 1 91 ? -7.642 -5.214 17.845 1.00 95.19 91 LEU A N 1
ATOM 709 C CA . LEU A 1 91 ? -7.994 -3.818 18.086 1.00 95.19 91 LEU A CA 1
ATOM 710 C C . LEU A 1 91 ? -6.788 -2.880 18.221 1.00 95.19 91 LEU A C 1
ATOM 712 O O . LEU A 1 91 ? -5.837 -3.187 18.939 1.00 95.19 91 LEU A O 1
ATOM 716 N N . GLN A 1 92 ? -6.882 -1.700 17.604 1.00 97.44 92 GLN A N 1
ATOM 717 C CA . GLN A 1 92 ? -6.156 -0.500 18.011 1.00 97.44 92 GLN A CA 1
ATOM 718 C C . GLN A 1 92 ? -7.135 0.534 18.577 1.00 97.44 92 GLN A C 1
ATOM 720 O O . GLN A 1 92 ? -8.017 0.977 17.844 1.00 97.44 92 GLN A O 1
ATOM 725 N N . THR A 1 93 ? -6.952 0.985 19.817 1.00 97.38 93 THR A N 1
ATOM 726 C CA . THR A 1 93 ? -7.613 2.214 20.290 1.00 97.38 93 THR A CA 1
ATOM 727 C C . THR A 1 93 ? -6.741 3.433 20.022 1.00 97.38 93 THR A C 1
ATOM 729 O O . THR A 1 93 ? -5.511 3.373 20.086 1.00 97.38 93 THR A O 1
ATOM 732 N N . VAL A 1 94 ? -7.382 4.543 19.670 1.00 97.69 94 VAL A N 1
ATOM 733 C CA . VAL A 1 94 ? -6.729 5.796 19.303 1.00 97.69 94 VAL A CA 1
ATOM 734 C C . VAL A 1 94 ? -7.229 6.886 20.235 1.00 97.69 94 VAL A C 1
ATOM 736 O O . VAL A 1 94 ? -8.373 7.324 20.145 1.00 97.69 94 VAL A O 1
ATOM 739 N N . SER A 1 95 ? -6.346 7.336 21.121 1.00 96.62 95 SER A N 1
ATOM 740 C CA . SER A 1 95 ? -6.600 8.464 22.013 1.00 96.62 95 SER A CA 1
ATOM 741 C C . SER A 1 95 ? -6.248 9.782 21.333 1.00 96.62 95 SER A C 1
ATOM 743 O O . SER A 1 95 ? -5.171 9.918 20.737 1.00 96.62 95 SER A O 1
ATOM 745 N N . ARG A 1 96 ? -7.093 10.803 21.513 1.00 96.75 96 ARG A N 1
ATOM 746 C CA . ARG A 1 96 ? -6.800 12.168 21.050 1.00 96.75 96 ARG A CA 1
ATOM 747 C C . ARG A 1 96 ? -5.511 12.717 21.657 1.00 96.75 96 ARG A C 1
ATOM 749 O O . ARG A 1 96 ? -4.793 13.455 20.994 1.00 96.75 96 ARG A O 1
ATOM 756 N N . LYS A 1 97 ? -5.193 12.335 22.899 1.00 95.50 97 LYS A N 1
ATOM 757 C CA . LYS A 1 97 ? -3.970 12.760 23.597 1.00 95.50 97 LYS A CA 1
ATOM 758 C C . LYS A 1 97 ? -2.713 12.162 22.961 1.00 95.50 97 LYS A C 1
ATOM 760 O O . LYS A 1 97 ? -1.707 12.852 22.838 1.00 95.50 97 LYS A O 1
ATOM 765 N N . ALA A 1 98 ? -2.766 10.886 22.579 1.00 91.81 98 ALA A N 1
ATOM 766 C CA . ALA A 1 98 ? -1.609 10.159 22.060 1.00 91.81 98 ALA A CA 1
ATOM 767 C C . ALA A 1 98 ? -1.373 10.401 20.562 1.00 91.81 98 ALA A C 1
ATOM 769 O O . ALA A 1 98 ? -0.232 10.395 20.103 1.00 91.81 98 ALA A O 1
ATOM 770 N N . SER A 1 99 ? -2.433 10.583 19.772 1.00 94.31 99 SER A N 1
ATOM 771 C CA . SER A 1 99 ? -2.330 10.754 18.318 1.00 94.31 99 SER A CA 1
ATOM 772 C C . SER A 1 99 ? -3.417 11.695 17.781 1.00 94.31 99 SER A C 1
ATOM 774 O O . SER A 1 99 ? -4.336 11.230 17.107 1.00 94.31 99 SER A O 1
ATOM 776 N N . PRO A 1 100 ? -3.311 13.020 18.030 1.00 96.38 100 PRO A N 1
ATOM 777 C CA . PRO A 1 100 ? -4.358 13.986 17.686 1.00 96.38 100 PRO A CA 1
ATOM 778 C C . PRO A 1 100 ? -4.747 13.958 16.205 1.00 96.38 100 PRO A C 1
ATOM 780 O O . PRO A 1 100 ? -5.920 13.842 15.883 1.00 96.38 100 PRO A O 1
ATOM 783 N N . ALA A 1 101 ? -3.762 13.965 15.300 1.00 94.94 101 ALA A N 1
ATOM 784 C CA . ALA A 1 101 ? -4.023 13.992 13.861 1.00 94.94 101 ALA A CA 1
ATOM 785 C C . ALA A 1 101 ? -4.728 12.719 13.359 1.00 94.94 101 ALA A C 1
ATOM 787 O O . ALA A 1 101 ? -5.624 12.797 12.522 1.00 94.94 101 ALA A O 1
ATOM 788 N N . TYR A 1 102 ? -4.349 11.543 13.871 1.00 97.25 102 TYR A N 1
ATOM 789 C CA . TYR A 1 102 ? -5.002 10.291 13.480 1.00 97.25 102 TYR A CA 1
ATOM 790 C C . TYR A 1 102 ? -6.401 10.173 14.094 1.00 97.25 102 TYR A C 1
ATOM 792 O O . TYR A 1 102 ? -7.338 9.740 13.423 1.00 97.25 102 TYR A O 1
ATOM 800 N N . TRP A 1 103 ? -6.563 10.646 15.334 1.00 98.31 103 TRP A N 1
ATOM 801 C CA . TRP A 1 103 ? -7.867 10.795 15.973 1.00 98.31 103 TRP A CA 1
ATOM 802 C C . TRP A 1 103 ? -8.782 11.712 15.148 1.00 98.31 103 TRP A C 1
ATOM 804 O O . TRP A 1 103 ? -9.917 11.334 14.878 1.00 98.31 103 TRP A O 1
ATOM 814 N N . ASP A 1 104 ? -8.291 12.858 14.661 1.00 97.94 104 ASP A N 1
ATOM 815 C CA . ASP A 1 104 ? -9.080 13.799 13.852 1.00 97.94 104 ASP A CA 1
ATOM 816 C C . ASP A 1 104 ? -9.553 13.166 12.534 1.00 97.94 104 ASP A C 1
ATOM 818 O O . ASP A 1 104 ? -10.692 13.384 12.120 1.00 97.94 104 ASP A O 1
ATOM 822 N N . VAL A 1 105 ? -8.722 12.331 11.898 1.00 97.69 105 VAL A N 1
ATOM 823 C CA . VAL A 1 105 ? -9.101 11.577 10.689 1.00 97.69 105 VAL A CA 1
ATOM 824 C C . VAL A 1 105 ? -10.240 10.599 10.983 1.00 97.69 105 VAL A C 1
ATOM 826 O O . VAL A 1 105 ? -11.240 10.580 10.260 1.00 97.69 105 VAL A O 1
ATOM 829 N N . ILE A 1 106 ? -10.123 9.806 12.051 1.00 98.62 106 ILE A N 1
ATOM 830 C CA . ILE A 1 106 ? -11.159 8.837 12.430 1.00 98.62 106 ILE A CA 1
ATOM 831 C C . ILE A 1 106 ? -12.435 9.564 12.876 1.00 98.62 106 ILE A C 1
ATOM 833 O O . ILE A 1 106 ? -13.532 9.179 12.476 1.00 98.62 106 ILE A O 1
ATOM 837 N N . ASN A 1 107 ? -12.325 10.652 13.640 1.00 98.69 107 ASN A N 1
ATOM 838 C CA . ASN A 1 107 ? -13.476 11.450 14.050 1.00 98.69 107 ASN A CA 1
ATOM 839 C C . ASN A 1 107 ? -14.158 12.116 12.845 1.00 98.69 107 ASN A C 1
ATOM 841 O O . ASN A 1 107 ? -15.379 12.089 12.744 1.00 98.69 107 ASN A O 1
ATOM 845 N N . ALA A 1 108 ? -13.410 12.639 11.873 1.00 98.56 108 ALA A N 1
ATOM 846 C CA . ALA A 1 108 ? -13.998 13.157 10.638 1.00 98.56 108 ALA A CA 1
ATOM 847 C C . ALA A 1 108 ? -14.766 12.068 9.867 1.00 98.56 108 ALA A C 1
ATOM 849 O O . ALA A 1 108 ? -15.830 12.341 9.305 1.00 98.56 108 ALA A O 1
ATOM 850 N N . PHE A 1 109 ? -14.268 10.827 9.869 1.00 98.50 109 PHE A N 1
ATOM 851 C CA . PHE A 1 109 ? -14.989 9.678 9.322 1.00 98.50 109 PHE A CA 1
ATOM 852 C C . PHE A 1 109 ? -16.253 9.351 10.136 1.00 98.50 109 PHE A C 1
ATOM 854 O O . PHE A 1 109 ? -17.322 9.174 9.543 1.00 98.50 109 PHE A O 1
ATOM 861 N N . LYS A 1 110 ? -16.176 9.377 11.475 1.00 98.56 110 LYS A N 1
ATOM 862 C CA . LYS A 1 110 ? -17.321 9.225 12.391 1.00 98.56 110 LYS A CA 1
ATOM 863 C C . LYS A 1 110 ? -18.425 10.226 12.087 1.00 98.56 110 LYS A C 1
ATOM 865 O O . LYS A 1 110 ? -19.562 9.818 11.889 1.00 98.56 110 LYS A O 1
ATOM 870 N N . GLN A 1 111 ? -18.100 11.513 11.971 1.00 98.62 111 GLN A N 1
ATOM 871 C CA . GLN A 1 111 ? -19.097 12.557 11.704 1.00 98.62 111 GLN A CA 1
ATOM 872 C C . GLN A 1 111 ? -19.820 12.366 10.364 1.00 98.62 111 GLN A C 1
ATOM 874 O O . GLN A 1 111 ? -20.962 12.785 10.207 1.00 98.62 111 GLN A O 1
ATOM 879 N N . ARG A 1 112 ? -19.172 11.720 9.388 1.00 98.44 112 ARG A N 1
ATOM 880 C CA . ARG A 1 112 ? -19.748 11.468 8.057 1.00 98.44 112 ARG A CA 1
ATOM 881 C C . ARG A 1 112 ? -20.534 10.166 7.964 1.00 98.44 112 ARG A C 1
ATOM 883 O O . ARG A 1 112 ? -21.386 10.041 7.092 1.00 98.44 112 ARG A O 1
ATOM 890 N N . THR A 1 113 ? -20.201 9.174 8.786 1.00 97.69 113 THR A N 1
ATOM 891 C CA . THR A 1 113 ? -20.673 7.791 8.598 1.00 97.69 113 THR A CA 1
ATOM 892 C C . THR A 1 113 ? -21.358 7.187 9.816 1.00 97.69 113 THR A C 1
ATOM 894 O O . THR A 1 113 ? -21.956 6.120 9.699 1.00 97.69 113 THR A O 1
ATOM 897 N N . GLY A 1 114 ? -21.242 7.828 10.979 1.00 97.50 114 GLY A N 1
ATOM 898 C CA . GLY A 1 114 ? -21.615 7.278 12.279 1.00 97.50 114 GLY A CA 1
ATOM 899 C C . GLY A 1 114 ? -20.628 6.243 12.833 1.00 97.50 114 GLY A C 1
ATOM 900 O O . GLY A 1 114 ? -20.829 5.772 13.947 1.00 97.50 114 GLY A O 1
ATOM 901 N N . ILE A 1 115 ? -19.568 5.877 12.099 1.00 98.00 115 ILE A N 1
ATOM 902 C CA . ILE A 1 115 ? -18.625 4.826 12.507 1.00 98.00 115 ILE A CA 1
ATOM 903 C C . ILE A 1 115 ? -17.334 5.435 13.067 1.00 98.00 115 ILE A C 1
ATOM 905 O O . ILE A 1 115 ? -16.600 6.081 12.322 1.00 98.00 115 ILE A O 1
ATOM 909 N N . PRO A 1 116 ? -16.995 5.202 14.347 1.00 98.19 116 PRO A N 1
ATOM 910 C CA . PRO A 1 116 ? -15.832 5.799 15.003 1.00 98.19 116 PRO A CA 1
ATOM 911 C C . PRO A 1 116 ? -14.539 5.006 14.780 1.00 98.19 116 PRO A C 1
ATOM 913 O O . PRO A 1 116 ? -13.687 4.938 15.664 1.00 98.19 116 PRO A O 1
ATOM 916 N N . MET A 1 117 ? -14.387 4.354 13.626 1.00 98.00 117 MET A N 1
ATOM 917 C CA . MET A 1 117 ? -13.204 3.549 13.332 1.00 98.00 117 MET A CA 1
ATOM 918 C C . MET A 1 117 ? -12.896 3.463 11.843 1.00 98.00 117 MET A C 1
ATOM 920 O O . MET A 1 117 ? -13.778 3.614 11.000 1.00 98.00 117 MET A O 1
ATOM 924 N N . LEU A 1 118 ? -11.639 3.158 11.542 1.00 98.25 118 LEU A N 1
ATOM 925 C CA . LEU A 1 118 ? -11.153 2.841 10.204 1.00 98.25 118 LEU A CA 1
ATOM 926 C C . LEU A 1 118 ? -10.517 1.454 10.191 1.00 98.25 118 LEU A C 1
ATOM 928 O O . LEU A 1 118 ? -9.952 1.004 11.188 1.00 98.25 118 LEU A O 1
ATOM 932 N N . LEU A 1 119 ? -10.565 0.790 9.040 1.00 97.00 119 LEU A N 1
ATOM 933 C CA . LEU A 1 119 ? -9.667 -0.324 8.767 1.00 97.00 119 LEU A CA 1
ATOM 934 C C . LEU A 1 119 ? -8.248 0.234 8.655 1.00 97.00 119 LEU A C 1
ATOM 936 O O . LEU A 1 119 ? -8.023 1.175 7.898 1.00 97.00 119 LEU A O 1
ATOM 940 N N . ASN A 1 120 ? -7.302 -0.369 9.368 1.00 96.94 120 ASN A N 1
ATOM 941 C CA . ASN A 1 120 ? -5.890 -0.021 9.322 1.00 96.94 120 ASN A CA 1
ATOM 942 C C . ASN A 1 120 ? -5.036 -1.264 9.029 1.00 96.94 120 ASN A C 1
ATOM 944 O O . ASN A 1 120 ? -5.159 -2.322 9.656 1.00 96.94 120 ASN A O 1
ATOM 948 N N . THR A 1 121 ? -4.144 -1.127 8.054 1.00 93.94 121 THR A N 1
ATOM 949 C CA . THR A 1 121 ? -3.112 -2.115 7.749 1.00 93.94 121 THR A CA 1
ATOM 950 C C . THR A 1 121 ? -1.787 -1.440 7.426 1.00 93.94 121 THR A C 1
ATOM 952 O O . THR A 1 121 ? -1.734 -0.246 7.139 1.00 93.94 121 THR A O 1
ATOM 955 N N . SER A 1 122 ? -0.697 -2.208 7.465 1.00 93.50 122 SER A N 1
ATOM 956 C CA . SER A 1 122 ? 0.642 -1.688 7.196 1.00 93.50 122 SER A CA 1
ATOM 957 C C . SER A 1 122 ? 0.741 -1.047 5.818 1.00 93.50 122 SER A C 1
ATOM 959 O O . SER A 1 122 ? 0.231 -1.604 4.850 1.00 93.50 122 SER A O 1
ATOM 961 N N . PHE A 1 123 ? 1.403 0.098 5.688 1.00 94.94 123 PHE A N 1
ATOM 962 C CA . PHE A 1 123 ? 1.658 0.681 4.376 1.00 94.94 123 PHE A CA 1
ATOM 963 C C . PHE A 1 123 ? 2.900 0.042 3.761 1.00 94.94 123 PHE A C 1
ATOM 965 O O . PHE A 1 123 ? 4.022 0.444 4.038 1.00 94.94 123 PHE A O 1
ATOM 972 N N . ASN A 1 124 ? 2.661 -1.016 2.990 1.00 91.19 124 ASN A N 1
ATOM 973 C CA . ASN A 1 124 ? 3.630 -1.749 2.177 1.00 91.19 124 ASN A CA 1
ATOM 974 C C . ASN A 1 124 ? 2.903 -2.679 1.201 1.00 91.19 124 ASN A C 1
ATOM 976 O O . ASN A 1 124 ? 1.722 -2.981 1.405 1.00 91.19 124 ASN A O 1
ATOM 980 N N . ASN A 1 125 ? 3.597 -3.176 0.183 1.00 85.88 125 ASN A N 1
ATOM 981 C CA . ASN A 1 125 ? 3.121 -4.303 -0.618 1.00 85.88 125 ASN A CA 1
ATOM 982 C C . ASN A 1 125 ? 3.653 -5.643 -0.053 1.00 85.88 125 ASN A C 1
ATOM 984 O O . ASN A 1 125 ? 4.063 -5.726 1.108 1.00 85.88 125 ASN A O 1
ATOM 988 N N . ASN A 1 126 ? 3.577 -6.726 -0.827 1.00 84.19 126 ASN A N 1
ATOM 989 C CA . ASN A 1 126 ? 4.120 -8.033 -0.442 1.00 84.19 126 ASN A CA 1
ATOM 990 C C . ASN A 1 126 ? 5.636 -8.178 -0.646 1.00 84.19 126 ASN A C 1
ATOM 992 O O . ASN A 1 126 ? 6.190 -9.165 -0.170 1.00 84.19 126 ASN A O 1
ATOM 996 N N . ALA A 1 127 ? 6.279 -7.228 -1.324 1.00 83.75 127 ALA A N 1
ATOM 997 C CA . ALA A 1 127 ? 7.694 -7.261 -1.680 1.00 83.75 127 ALA A CA 1
ATOM 998 C C . ALA A 1 127 ? 8.593 -6.478 -0.702 1.00 83.75 127 ALA A C 1
ATOM 1000 O O . ALA A 1 127 ? 9.812 -6.593 -0.783 1.00 83.75 127 ALA A O 1
ATOM 1001 N N . GLU A 1 128 ? 8.031 -5.684 0.219 1.00 84.81 128 GLU A N 1
ATOM 1002 C CA . GLU A 1 128 ? 8.817 -4.759 1.049 1.00 84.81 128 GLU A CA 1
ATOM 1003 C C . GLU A 1 128 ? 8.287 -4.599 2.497 1.00 84.81 128 GLU A C 1
ATOM 1005 O O . GLU A 1 128 ? 7.123 -4.913 2.789 1.00 84.81 128 GLU A O 1
ATOM 1010 N N . PRO A 1 129 ? 9.124 -4.129 3.445 1.00 90.31 129 PRO A N 1
ATOM 1011 C CA . PRO A 1 129 ? 8.690 -3.755 4.796 1.00 90.31 129 PRO A CA 1
ATOM 1012 C C . PRO A 1 129 ? 7.825 -2.481 4.795 1.00 90.31 129 PRO A C 1
ATOM 1014 O O . PRO A 1 129 ? 7.551 -1.907 3.752 1.00 90.31 129 PRO A O 1
ATOM 1017 N N . ILE A 1 130 ? 7.357 -2.039 5.967 1.00 93.56 130 ILE A N 1
ATOM 1018 C CA . ILE A 1 130 ? 6.593 -0.783 6.093 1.00 93.56 130 ILE A CA 1
ATOM 1019 C C . ILE A 1 130 ? 7.415 0.383 5.533 1.00 93.56 130 ILE A C 1
ATOM 1021 O O . ILE A 1 130 ? 8.597 0.497 5.850 1.00 93.56 130 ILE A O 1
ATOM 1025 N N . VAL A 1 131 ? 6.785 1.238 4.722 1.00 94.19 131 VAL A N 1
ATOM 1026 C CA . VAL A 1 131 ? 7.444 2.412 4.134 1.00 94.19 131 VAL A CA 1
ATOM 1027 C C . VAL A 1 131 ? 7.969 3.350 5.219 1.00 94.19 131 VAL A C 1
ATOM 1029 O O . VAL A 1 131 ? 7.255 3.655 6.179 1.00 94.19 131 VAL A O 1
ATOM 1032 N N . ASP A 1 132 ? 9.189 3.857 5.049 1.00 92.12 132 ASP A N 1
ATOM 1033 C CA . ASP A 1 132 ? 9.802 4.770 6.019 1.00 92.12 132 ASP A CA 1
ATOM 1034 C C . ASP A 1 132 ? 9.967 6.182 5.442 1.00 92.12 132 ASP A C 1
ATOM 1036 O O . ASP A 1 132 ? 9.524 7.168 6.053 1.00 92.12 132 ASP A O 1
ATOM 1040 N N . SER A 1 133 ? 10.498 6.276 4.218 1.00 92.25 133 SER A N 1
ATOM 1041 C CA . SER A 1 133 ? 10.724 7.538 3.514 1.00 92.25 133 SER A CA 1
ATOM 1042 C C . SER A 1 133 ? 9.541 7.972 2.635 1.00 92.25 133 SER A C 1
ATOM 1044 O O . SER A 1 133 ? 8.642 7.198 2.297 1.00 92.25 133 SER A O 1
ATOM 1046 N N . VAL A 1 134 ? 9.550 9.244 2.216 1.00 92.88 134 VAL A N 1
ATOM 1047 C CA . VAL A 1 134 ? 8.595 9.767 1.220 1.00 92.88 134 VAL A CA 1
ATOM 1048 C C . VAL A 1 134 ? 8.773 9.073 -0.133 1.00 92.88 134 VAL A C 1
ATOM 1050 O O . VAL A 1 134 ? 7.796 8.823 -0.832 1.00 92.88 134 VAL A O 1
ATOM 1053 N N . ALA A 1 135 ? 10.008 8.722 -0.498 1.00 91.31 135 ALA A N 1
ATOM 1054 C CA . ALA A 1 135 ? 10.273 7.987 -1.728 1.00 91.31 135 ALA A CA 1
ATOM 1055 C C . ALA A 1 135 ? 9.631 6.591 -1.690 1.00 91.31 135 ALA A C 1
ATOM 1057 O O . ALA A 1 135 ? 8.998 6.192 -2.666 1.00 91.31 135 ALA A O 1
ATOM 1058 N N . ASP A 1 136 ? 9.710 5.895 -0.551 1.00 92.31 136 ASP A N 1
ATOM 1059 C CA . ASP A 1 136 ? 9.088 4.577 -0.373 1.00 92.31 136 ASP A CA 1
ATOM 1060 C C . ASP A 1 136 ? 7.560 4.663 -0.465 1.00 92.31 136 ASP A C 1
ATOM 1062 O O . ASP A 1 136 ? 6.925 3.836 -1.124 1.00 92.31 136 ASP A O 1
ATOM 1066 N N . SER A 1 137 ? 6.952 5.683 0.154 1.00 94.38 137 SER A N 1
ATOM 1067 C CA . SER A 1 137 ? 5.497 5.866 0.108 1.00 94.38 137 SER A CA 1
ATOM 1068 C C . SER A 1 137 ? 5.002 6.194 -1.301 1.00 94.38 137 SER A C 1
ATOM 1070 O O . SER A 1 137 ? 3.984 5.645 -1.725 1.00 94.38 137 SER A O 1
ATOM 1072 N N . ILE A 1 138 ? 5.744 7.005 -2.064 1.00 93.69 138 ILE A N 1
ATOM 1073 C CA . ILE A 1 138 ? 5.446 7.298 -3.472 1.00 93.69 138 ILE A CA 1
ATOM 1074 C C . ILE A 1 138 ? 5.625 6.048 -4.334 1.00 93.69 138 ILE A C 1
ATOM 1076 O O . ILE A 1 138 ? 4.731 5.729 -5.116 1.00 93.69 138 ILE A O 1
ATOM 1080 N N . ALA A 1 139 ? 6.730 5.313 -4.188 1.00 92.56 139 ALA A N 1
ATOM 1081 C CA . ALA A 1 139 ? 6.968 4.089 -4.949 1.00 92.56 139 ALA A CA 1
ATOM 1082 C C . ALA A 1 139 ? 5.867 3.053 -4.681 1.00 92.56 139 ALA A C 1
ATOM 1084 O O . ALA A 1 139 ? 5.268 2.530 -5.620 1.00 92.56 139 ALA A O 1
ATOM 1085 N N . THR A 1 140 ? 5.523 2.820 -3.412 1.00 93.94 140 THR A N 1
ATOM 1086 C CA . THR A 1 140 ? 4.420 1.929 -3.016 1.00 93.94 140 THR A CA 1
ATOM 1087 C C . THR A 1 140 ? 3.094 2.407 -3.579 1.00 93.94 140 THR A C 1
ATOM 1089 O O . THR A 1 140 ? 2.336 1.617 -4.136 1.00 93.94 140 THR A O 1
ATOM 1092 N N . PHE A 1 141 ? 2.809 3.705 -3.486 1.00 94.62 141 PHE A N 1
ATOM 1093 C CA . PHE A 1 141 ? 1.589 4.273 -4.032 1.00 94.62 141 PHE A CA 1
ATOM 1094 C C . PHE A 1 141 ? 1.498 4.052 -5.542 1.00 94.62 141 PHE A C 1
ATOM 1096 O O . PHE A 1 141 ? 0.487 3.533 -5.999 1.00 94.62 141 PHE A O 1
ATOM 1103 N N . LEU A 1 142 ? 2.541 4.366 -6.313 1.00 92.62 142 LEU A N 1
ATOM 1104 C CA . LEU A 1 142 ? 2.554 4.235 -7.776 1.00 92.62 142 LEU A CA 1
ATOM 1105 C C . LEU A 1 142 ? 2.545 2.780 -8.274 1.00 92.62 142 LEU A C 1
ATOM 1107 O O . LEU A 1 142 ? 2.088 2.538 -9.388 1.00 92.62 142 LEU A O 1
ATOM 1111 N N . THR A 1 143 ? 3.008 1.833 -7.456 1.00 91.31 143 THR A N 1
ATOM 1112 C CA . THR A 1 143 ? 3.095 0.393 -7.782 1.00 91.31 143 THR A CA 1
ATOM 1113 C C . THR A 1 143 ? 1.964 -0.452 -7.184 1.00 91.31 143 THR A C 1
ATOM 1115 O O . THR A 1 143 ? 2.033 -1.677 -7.152 1.00 91.31 143 THR A O 1
ATOM 1118 N N . THR A 1 144 ? 0.917 0.195 -6.679 1.00 91.56 144 THR A N 1
ATOM 1119 C CA . THR A 1 144 ? -0.293 -0.454 -6.154 1.00 91.56 144 THR A CA 1
ATOM 1120 C C . THR A 1 144 ? -1.531 0.232 -6.716 1.00 91.56 144 THR A C 1
ATOM 1122 O O . THR A 1 144 ? -1.429 1.265 -7.376 1.00 91.56 144 THR A O 1
ATOM 1125 N N . GLU A 1 145 ? -2.724 -0.275 -6.419 1.00 90.25 145 GLU A N 1
ATOM 1126 C CA . GLU A 1 145 ? -3.989 0.337 -6.864 1.00 90.25 145 GLU A CA 1
ATOM 1127 C C . GLU A 1 145 ? -4.630 1.253 -5.805 1.00 90.25 145 GLU A C 1
ATOM 1129 O O . GLU A 1 145 ? -5.821 1.528 -5.845 1.00 90.25 145 GLU A O 1
ATOM 1134 N N . LEU A 1 146 ? -3.847 1.763 -4.845 1.00 93.56 146 LEU A N 1
ATOM 1135 C CA . LEU A 1 146 ? -4.343 2.717 -3.843 1.00 93.56 146 LEU A CA 1
ATOM 1136 C C . LEU A 1 146 ? -4.963 3.971 -4.493 1.00 93.56 146 LEU A C 1
ATOM 1138 O O . LEU A 1 146 ? -4.366 4.549 -5.408 1.00 93.56 146 LEU A O 1
ATOM 1142 N N . ASP A 1 147 ? -6.110 4.411 -3.965 1.00 93.94 147 ASP A N 1
ATOM 1143 C CA . ASP A 1 147 ? -6.919 5.518 -4.507 1.00 93.94 147 ASP A CA 1
ATOM 1144 C C . ASP A 1 147 ? -6.300 6.910 -4.267 1.00 93.94 147 ASP A C 1
ATOM 1146 O O . ASP A 1 147 ? -6.471 7.840 -5.059 1.00 93.94 147 ASP A O 1
ATOM 1150 N N . GLY A 1 148 ? -5.575 7.076 -3.159 1.00 96.25 148 GLY A N 1
ATOM 1151 C CA . GLY A 1 148 ? -4.939 8.333 -2.778 1.00 96.25 148 GLY A CA 1
ATOM 1152 C C . GLY A 1 148 ? -3.818 8.131 -1.763 1.00 96.25 148 GLY A C 1
ATOM 1153 O O . GLY A 1 148 ? -3.771 7.117 -1.068 1.00 96.25 148 GLY A O 1
ATOM 1154 N N . LEU A 1 149 ? -2.917 9.106 -1.689 1.00 97.19 149 LEU A N 1
ATOM 1155 C CA . LEU A 1 149 ? -1.785 9.126 -0.766 1.00 97.19 149 LEU A CA 1
ATOM 1156 C C . LEU A 1 149 ? -1.763 10.460 -0.020 1.00 97.19 149 LEU A C 1
ATOM 1158 O O . LEU A 1 149 ? -1.780 11.516 -0.643 1.00 97.19 149 LEU A O 1
ATOM 1162 N N . VAL A 1 150 ? -1.687 10.411 1.309 1.00 96.75 150 VAL A N 1
ATOM 1163 C CA . VAL A 1 150 ? -1.458 11.593 2.148 1.00 96.75 150 VAL A CA 1
ATOM 1164 C C . VAL A 1 150 ? -0.042 11.532 2.707 1.00 96.75 150 VAL A C 1
ATOM 1166 O O . VAL A 1 150 ? 0.320 10.558 3.366 1.00 96.75 150 VAL A O 1
ATOM 1169 N N . VAL A 1 151 ? 0.761 12.565 2.449 1.00 94.44 151 VAL A N 1
ATOM 1170 C CA . VAL A 1 151 ? 2.123 12.702 2.992 1.00 94.44 151 VAL A CA 1
ATOM 1171 C C . VAL A 1 151 ? 2.284 14.111 3.536 1.00 94.44 151 VAL A C 1
ATOM 1173 O O . VAL A 1 151 ? 2.332 15.081 2.782 1.00 94.44 151 VAL A O 1
ATOM 1176 N N . GLY A 1 152 ? 2.360 14.229 4.863 1.00 91.00 152 GLY A N 1
ATOM 1177 C CA . GLY A 1 152 ? 2.361 15.535 5.519 1.00 91.00 152 GLY A CA 1
ATOM 1178 C C . GLY A 1 152 ? 1.107 16.338 5.132 1.00 91.00 152 GLY A C 1
ATOM 1179 O O . GLY A 1 152 ? 0.007 15.804 5.264 1.00 91.00 152 GLY A O 1
ATOM 1180 N N . PRO A 1 153 ? 1.242 17.587 4.651 1.00 93.88 153 PRO A N 1
ATOM 1181 C CA . PRO A 1 153 ? 0.104 18.419 4.257 1.00 93.88 153 PRO A CA 1
ATOM 1182 C C . PRO A 1 153 ? -0.430 18.122 2.843 1.00 93.88 153 PRO A C 1
ATOM 1184 O O . PRO A 1 153 ? -1.377 18.771 2.404 1.00 93.88 153 PRO A O 1
ATOM 1187 N N . TYR A 1 154 ? 0.173 17.186 2.105 1.00 96.31 154 TYR A N 1
ATOM 1188 C CA . TYR A 1 154 ? -0.163 16.937 0.705 1.00 96.31 154 TYR A CA 1
ATOM 1189 C C . TYR A 1 154 ? -1.122 15.759 0.550 1.00 96.31 154 TYR A C 1
ATOM 1191 O O . TYR A 1 154 ? -0.923 14.703 1.150 1.00 96.31 154 TYR A O 1
ATOM 1199 N N . LEU A 1 155 ? -2.112 15.927 -0.329 1.00 96.44 155 LEU A N 1
ATOM 1200 C CA . LEU A 1 155 ? -2.951 14.853 -0.855 1.00 96.44 155 LEU A CA 1
ATOM 1201 C C . LEU A 1 155 ? -2.593 14.619 -2.325 1.00 96.44 155 LEU A C 1
ATOM 1203 O O . LEU A 1 155 ? -2.749 15.507 -3.160 1.00 96.44 155 LEU A O 1
ATOM 1207 N N . VAL A 1 156 ? -2.154 13.407 -2.638 1.00 96.12 156 VAL A N 1
ATOM 1208 C CA . VAL A 1 156 ? -1.749 12.978 -3.976 1.00 96.12 156 VAL A CA 1
ATOM 1209 C C . VAL A 1 156 ? -2.793 12.015 -4.533 1.00 96.12 156 VAL A C 1
ATOM 1211 O O . VAL A 1 156 ? -3.214 11.071 -3.862 1.00 96.12 156 VAL A O 1
ATOM 1214 N N . LYS A 1 157 ? -3.195 12.240 -5.785 1.00 95.25 157 LYS A N 1
ATOM 1215 C CA . LYS A 1 157 ? -4.049 11.337 -6.566 1.00 95.25 157 LYS A CA 1
ATOM 1216 C C . LYS A 1 157 ? -3.317 10.902 -7.825 1.00 95.25 157 LYS A C 1
ATOM 1218 O O . LYS A 1 157 ? -2.554 11.677 -8.399 1.00 95.25 157 LYS A O 1
ATOM 1223 N N . LYS A 1 158 ? -3.564 9.670 -8.266 1.00 91.31 158 LYS A N 1
ATOM 1224 C CA . LYS A 1 158 ? -3.020 9.180 -9.534 1.00 91.31 158 LYS A CA 1
ATOM 1225 C C . LYS A 1 158 ? -3.756 9.816 -10.701 1.00 91.31 158 LYS A C 1
ATOM 1227 O O . LYS A 1 158 ? -4.978 9.946 -10.682 1.00 91.31 158 LYS A O 1
ATOM 1232 N N . ARG A 1 159 ? -2.991 10.138 -11.737 1.00 91.12 159 ARG A N 1
ATOM 1233 C CA . ARG A 1 159 ? -3.497 10.301 -13.099 1.00 91.12 159 ARG A CA 1
ATOM 1234 C C . ARG A 1 159 ? -3.100 9.079 -13.916 1.00 91.12 159 ARG A C 1
ATOM 1236 O O . ARG A 1 159 ? -2.175 8.361 -13.533 1.00 91.12 159 ARG A O 1
ATOM 1243 N N . VAL A 1 160 ? -3.787 8.862 -15.033 1.00 87.38 160 VAL A N 1
ATOM 1244 C CA . VAL A 1 160 ? -3.386 7.841 -16.005 1.00 87.38 160 VAL A CA 1
ATOM 1245 C C . VAL A 1 160 ? -1.952 8.142 -16.441 1.00 87.38 160 VAL A C 1
ATOM 1247 O O . VAL A 1 160 ? -1.658 9.255 -16.882 1.00 87.38 160 VAL A O 1
ATOM 1250 N N . ALA A 1 161 ? -1.058 7.176 -16.233 1.00 86.19 161 ALA A N 1
ATOM 1251 C CA . ALA A 1 161 ? 0.340 7.301 -16.614 1.00 86.19 161 ALA A CA 1
ATOM 1252 C C . ALA A 1 161 ? 0.483 7.010 -18.108 1.00 86.19 161 ALA A C 1
ATOM 1254 O O . ALA A 1 161 ? -0.007 5.994 -18.597 1.00 86.19 161 ALA A O 1
ATOM 1255 N N . THR A 1 162 ? 1.167 7.896 -18.815 1.00 88.00 162 THR A N 1
ATOM 1256 C CA . THR A 1 162 ? 1.555 7.695 -20.211 1.00 88.00 162 THR A CA 1
ATOM 1257 C C . THR A 1 162 ? 2.912 6.994 -20.291 1.00 88.00 162 THR A C 1
ATOM 1259 O O . THR A 1 162 ? 3.660 6.933 -19.308 1.00 88.00 162 THR A O 1
ATOM 1262 N N . LEU A 1 163 ? 3.268 6.492 -21.475 1.00 84.25 163 LEU A N 1
ATOM 1263 C CA . LEU A 1 163 ? 4.628 6.006 -21.728 1.00 84.25 163 LEU A CA 1
ATOM 1264 C C . LEU A 1 163 ? 5.663 7.103 -21.492 1.00 84.25 163 LEU A C 1
ATOM 1266 O O . LEU A 1 163 ? 6.690 6.830 -20.884 1.00 84.25 163 LEU A O 1
ATOM 1270 N N . GLN A 1 164 ? 5.360 8.342 -21.889 1.00 86.50 164 GLN A N 1
ATOM 1271 C CA . GLN A 1 164 ? 6.251 9.484 -21.693 1.00 86.50 164 GLN A CA 1
ATOM 1272 C C . GLN A 1 164 ? 6.536 9.739 -20.208 1.00 86.50 164 GLN A C 1
ATOM 1274 O O . GLN A 1 164 ? 7.676 10.006 -19.836 1.00 86.50 164 GLN A O 1
ATOM 1279 N N . ASP A 1 165 ? 5.520 9.600 -19.350 1.00 89.81 165 ASP A N 1
ATOM 1280 C CA . ASP A 1 165 ? 5.692 9.736 -17.900 1.00 89.81 165 ASP A CA 1
ATOM 1281 C C . ASP A 1 165 ? 6.654 8.681 -17.343 1.00 89.81 165 ASP A C 1
ATOM 1283 O O . ASP A 1 165 ? 7.434 8.973 -16.441 1.00 89.81 165 ASP A O 1
ATOM 1287 N N . CYS A 1 166 ? 6.605 7.456 -17.876 1.00 88.31 166 CYS A N 1
ATOM 1288 C CA . CYS A 1 166 ? 7.504 6.378 -17.468 1.00 88.31 166 CYS A CA 1
ATOM 1289 C C . CYS A 1 166 ? 8.908 6.569 -18.053 1.00 88.31 166 CYS A C 1
ATOM 1291 O O . CYS A 1 166 ? 9.890 6.370 -17.345 1.00 88.31 166 CYS A O 1
ATOM 1293 N N . ALA A 1 167 ? 9.000 6.988 -19.317 1.00 89.75 167 ALA A N 1
ATOM 1294 C CA . ALA A 1 167 ? 10.251 7.231 -20.029 1.00 89.75 167 ALA A CA 1
ATOM 1295 C C . ALA A 1 167 ? 11.084 8.353 -19.386 1.00 89.75 167 ALA A C 1
ATOM 1297 O O . ALA A 1 167 ? 12.310 8.311 -19.422 1.00 89.75 167 ALA A O 1
ATOM 1298 N N . ALA A 1 168 ? 10.431 9.324 -18.741 1.00 90.94 168 ALA A N 1
ATOM 1299 C CA . ALA A 1 168 ? 11.099 10.396 -18.007 1.00 90.94 168 ALA A CA 1
ATOM 1300 C C . ALA A 1 168 ? 11.726 9.950 -16.668 1.00 90.94 168 ALA A C 1
ATOM 1302 O O . ALA A 1 168 ? 12.477 10.714 -16.057 1.00 90.94 168 ALA A O 1
ATOM 1303 N N . LEU A 1 169 ? 11.411 8.748 -16.173 1.00 93.56 169 LEU A N 1
ATOM 1304 C CA . LEU A 1 169 ? 11.971 8.238 -14.923 1.00 93.56 169 LEU A CA 1
ATOM 1305 C C . LEU A 1 169 ? 13.367 7.657 -15.151 1.00 93.56 169 LEU A C 1
ATOM 1307 O O . LEU A 1 169 ? 13.644 7.018 -16.165 1.00 93.56 169 LEU A O 1
ATOM 1311 N N . ALA A 1 170 ? 14.229 7.838 -14.156 1.00 95.06 170 ALA A N 1
ATOM 1312 C CA . ALA A 1 170 ? 15.469 7.095 -14.050 1.00 95.06 170 ALA A CA 1
ATOM 1313 C C . ALA A 1 170 ? 15.208 5.697 -13.488 1.00 95.06 170 ALA A C 1
ATOM 1315 O O . ALA A 1 170 ? 14.369 5.510 -12.601 1.00 95.06 170 ALA A O 1
ATOM 1316 N N . VAL A 1 171 ? 15.954 4.735 -14.016 1.00 95.88 171 VAL A N 1
ATOM 1317 C CA . VAL A 1 171 ? 15.952 3.326 -13.647 1.00 95.88 171 VAL A CA 1
ATOM 1318 C C . VAL A 1 171 ? 17.285 3.007 -12.987 1.00 95.88 171 VAL A C 1
ATOM 1320 O O . VAL A 1 171 ? 18.340 3.374 -13.502 1.00 95.88 171 VAL A O 1
ATOM 1323 N N . SER A 1 172 ? 17.242 2.316 -11.853 1.00 95.50 172 SER A N 1
ATOM 1324 C CA . SER A 1 172 ? 18.429 1.818 -11.156 1.00 95.50 172 SER A CA 1
ATOM 1325 C C . SER A 1 172 ? 18.213 0.400 -10.632 1.00 95.50 172 SER A C 1
ATOM 1327 O O . SER A 1 172 ? 17.084 -0.016 -10.340 1.00 95.50 172 SER A O 1
ATOM 1329 N N . LEU A 1 173 ? 19.308 -0.353 -10.509 1.00 95.44 173 LEU A N 1
ATOM 1330 C CA . LEU A 1 173 ? 19.306 -1.673 -9.884 1.00 95.44 173 LEU A CA 1
ATOM 1331 C C . LEU A 1 173 ? 19.576 -1.526 -8.378 1.00 95.44 173 LEU A C 1
ATOM 1333 O O . LEU A 1 173 ? 20.568 -0.903 -7.990 1.00 95.44 173 LEU A O 1
ATOM 1337 N N . PRO A 1 174 ? 18.712 -2.068 -7.501 1.00 93.25 174 PRO A N 1
ATOM 1338 C CA . PRO A 1 174 ? 19.023 -2.161 -6.082 1.00 93.25 174 PRO A CA 1
ATOM 1339 C C . PRO A 1 174 ? 20.317 -2.956 -5.835 1.00 93.25 174 PRO A C 1
ATOM 1341 O O . PRO A 1 174 ? 20.617 -3.879 -6.588 1.00 93.25 174 PRO A O 1
ATOM 1344 N N . PRO A 1 175 ? 21.044 -2.689 -4.735 1.00 92.31 175 PRO A N 1
ATOM 1345 C CA . PRO A 1 175 ? 22.317 -3.360 -4.451 1.00 92.31 175 PRO A CA 1
ATOM 1346 C C . PRO A 1 175 ? 22.188 -4.873 -4.205 1.00 92.31 175 PRO A C 1
ATOM 1348 O O . PRO A 1 175 ? 23.169 -5.592 -4.334 1.00 92.31 175 PRO A O 1
ATOM 1351 N N . TYR A 1 176 ? 20.989 -5.349 -3.859 1.00 91.81 176 TYR A N 1
ATOM 1352 C CA . TYR A 1 176 ? 20.669 -6.764 -3.633 1.00 91.81 176 TYR A CA 1
ATOM 1353 C C . TYR A 1 176 ? 20.180 -7.487 -4.900 1.00 91.81 176 TYR A C 1
ATOM 1355 O O . TYR A 1 176 ? 19.633 -8.588 -4.810 1.00 91.81 176 TYR A O 1
ATOM 1363 N N . VAL A 1 177 ? 20.271 -6.844 -6.070 1.00 94.75 177 VAL A N 1
ATOM 1364 C CA . VAL A 1 177 ? 19.786 -7.373 -7.350 1.00 94.75 177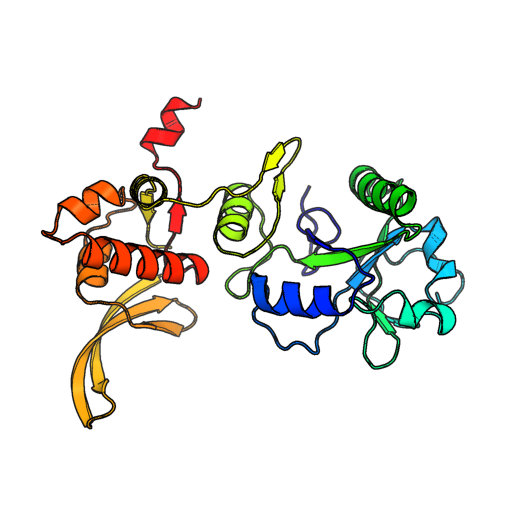 VAL A CA 1
ATOM 1365 C C . VAL A 1 177 ? 20.951 -7.668 -8.282 1.00 94.75 177 VAL A C 1
ATOM 1367 O O . VAL A 1 177 ? 21.874 -6.873 -8.421 1.00 94.75 177 VAL A O 1
ATOM 1370 N N . SER A 1 178 ? 20.876 -8.806 -8.971 1.00 94.81 178 SER A N 1
ATOM 1371 C CA . SER A 1 178 ? 21.849 -9.211 -9.985 1.00 94.81 178 SER A CA 1
ATOM 1372 C C . SER A 1 178 ? 21.173 -9.785 -11.231 1.00 94.81 178 SER A C 1
ATOM 1374 O O . SER A 1 178 ? 20.089 -10.370 -11.163 1.00 94.81 178 SER A O 1
ATOM 1376 N N . LEU A 1 179 ? 21.826 -9.613 -12.381 1.00 96.25 179 LEU A N 1
ATOM 1377 C CA . LEU A 1 179 ? 21.371 -10.098 -13.683 1.00 96.25 179 LEU A CA 1
ATOM 1378 C C . LEU A 1 179 ? 22.140 -11.361 -14.073 1.00 96.25 179 LEU A C 1
ATOM 1380 O O . LEU A 1 179 ? 23.364 -11.410 -13.958 1.00 96.25 179 LEU A O 1
ATOM 1384 N N . HIS A 1 180 ? 21.427 -12.378 -14.555 1.00 94.50 180 HIS A N 1
ATOM 1385 C CA . HIS A 1 180 ? 21.992 -13.680 -14.909 1.00 94.50 180 HIS A CA 1
ATOM 1386 C C . HIS A 1 180 ? 21.522 -14.134 -16.293 1.00 94.50 180 HIS A C 1
ATOM 1388 O O . HIS A 1 180 ? 20.346 -14.013 -16.631 1.00 94.50 180 HIS A O 1
ATOM 1394 N N . LYS A 1 181 ? 22.432 -14.725 -17.073 1.00 93.88 181 LYS A N 1
ATOM 1395 C CA . LYS A 1 181 ? 22.102 -15.541 -18.251 1.00 93.88 181 LYS A CA 1
ATOM 1396 C C . LYS A 1 181 ? 22.357 -16.996 -17.897 1.00 93.88 181 LYS A C 1
ATOM 1398 O O . LYS A 1 181 ? 23.491 -17.364 -17.593 1.00 93.88 181 LYS A O 1
ATOM 1403 N N . VAL A 1 182 ? 21.318 -17.822 -17.926 1.00 90.88 182 VAL A N 1
ATOM 1404 C CA . VAL A 1 182 ? 21.416 -19.240 -17.554 1.00 90.88 182 VAL A CA 1
ATOM 1405 C C . VAL A 1 182 ? 20.827 -20.133 -18.633 1.00 90.88 182 VAL A C 1
ATOM 1407 O O . VAL A 1 182 ? 19.942 -19.725 -19.378 1.00 90.88 182 VAL A O 1
ATOM 1410 N N . ARG A 1 183 ? 21.322 -21.370 -18.732 1.00 88.62 183 ARG A N 1
ATOM 1411 C CA . ARG A 1 183 ? 20.689 -22.401 -19.560 1.00 88.62 183 ARG A CA 1
ATOM 1412 C C . ARG A 1 183 ? 19.583 -23.060 -18.750 1.00 88.62 183 ARG A C 1
ATOM 1414 O O . ARG A 1 183 ? 19.861 -23.609 -17.686 1.00 88.62 183 ARG A O 1
ATOM 1421 N N . ALA A 1 184 ? 18.356 -23.014 -19.250 1.00 82.94 184 ALA A N 1
ATOM 1422 C CA . ALA A 1 184 ? 17.204 -23.639 -18.616 1.00 82.94 184 ALA A CA 1
ATOM 1423 C C . ALA A 1 184 ? 16.453 -24.522 -19.616 1.00 82.94 184 ALA A C 1
ATOM 1425 O O . ALA A 1 184 ? 16.440 -24.248 -20.817 1.00 82.94 184 ALA A O 1
ATOM 1426 N N . TYR A 1 185 ? 15.817 -25.575 -19.107 1.00 77.88 185 TYR A N 1
ATOM 1427 C CA . TYR A 1 185 ? 14.886 -26.382 -19.889 1.00 77.88 185 TYR A CA 1
ATOM 1428 C C . TYR A 1 185 ? 13.546 -25.650 -19.992 1.00 77.88 185 TYR A C 1
ATOM 1430 O O . TYR A 1 185 ? 12.993 -25.189 -18.986 1.00 77.88 185 TYR A O 1
ATOM 1438 N N . THR A 1 186 ? 13.037 -25.506 -21.212 1.00 72.69 186 THR A N 1
ATOM 1439 C CA . THR A 1 186 ? 11.689 -24.985 -21.466 1.00 72.69 186 THR A CA 1
ATOM 1440 C C . THR A 1 186 ? 10.678 -26.132 -21.531 1.00 72.69 186 THR A C 1
ATOM 1442 O O . THR A 1 186 ? 11.054 -27.300 -21.542 1.00 72.69 186 THR A O 1
ATOM 1445 N N . ALA A 1 187 ? 9.377 -25.821 -21.557 1.00 68.56 187 ALA A N 1
ATOM 1446 C CA . ALA A 1 187 ? 8.292 -26.814 -21.510 1.00 68.56 187 ALA A CA 1
ATOM 1447 C C . ALA A 1 187 ? 8.325 -27.870 -22.642 1.00 68.56 187 ALA A C 1
ATOM 1449 O O . ALA A 1 187 ? 7.582 -28.843 -22.585 1.00 68.56 187 ALA A O 1
ATOM 1450 N N . GLN A 1 188 ? 9.174 -27.683 -23.658 1.00 71.75 188 GLN A N 1
ATOM 1451 C CA . GLN A 1 188 ? 9.400 -28.611 -24.771 1.00 71.75 188 GLN A CA 1
ATOM 1452 C C . GLN A 1 188 ? 10.692 -29.441 -24.622 1.00 71.75 188 GLN A C 1
ATOM 1454 O O . GLN A 1 188 ? 11.171 -29.993 -25.606 1.00 71.75 188 GLN A O 1
ATOM 1459 N N . ASP A 1 189 ? 11.287 -29.491 -23.425 1.00 71.81 189 ASP A N 1
ATOM 1460 C CA . ASP A 1 189 ? 12.539 -30.209 -23.118 1.00 71.81 189 ASP A CA 1
ATOM 1461 C C . ASP A 1 189 ? 13.762 -29.725 -23.929 1.00 71.81 189 ASP A C 1
ATOM 1463 O O . ASP A 1 189 ? 14.790 -30.391 -24.059 1.00 71.81 189 ASP A O 1
ATOM 1467 N N . ARG A 1 190 ? 13.667 -28.503 -24.465 1.00 77.94 190 ARG A N 1
ATOM 1468 C CA . ARG A 1 190 ? 14.736 -27.813 -25.186 1.00 77.94 190 ARG A CA 1
ATOM 1469 C C . ARG A 1 190 ? 15.546 -26.964 -24.209 1.00 77.94 190 ARG A C 1
ATOM 1471 O O . ARG A 1 190 ? 14.977 -26.216 -23.413 1.00 77.94 190 ARG A O 1
ATOM 1478 N N . GLN A 1 191 ? 16.875 -27.055 -24.283 1.00 81.38 191 GLN A N 1
ATOM 1479 C CA . GLN A 1 191 ? 17.753 -26.122 -23.576 1.00 81.38 191 GLN A CA 1
ATOM 1480 C C . GLN A 1 191 ? 17.780 -24.779 -24.302 1.00 81.38 191 GLN A C 1
ATOM 1482 O O . GLN A 1 191 ? 18.194 -24.701 -25.460 1.00 81.38 191 GLN A O 1
ATOM 1487 N N . GLU A 1 192 ? 17.393 -23.719 -23.601 1.00 86.38 192 GLU A N 1
ATOM 1488 C CA . GLU A 1 192 ? 17.463 -22.348 -24.098 1.00 86.38 192 GLU A CA 1
ATOM 1489 C C . GLU A 1 192 ? 18.197 -21.454 -23.097 1.00 86.38 192 GLU A C 1
ATOM 1491 O O . GLU A 1 192 ? 18.185 -21.690 -21.884 1.00 86.38 192 GLU A O 1
ATOM 1496 N N . THR A 1 193 ? 18.876 -20.428 -23.614 1.00 88.50 193 THR A N 1
ATOM 1497 C CA . THR A 1 193 ? 19.457 -19.375 -22.778 1.00 88.50 193 THR A CA 1
ATOM 1498 C C . THR A 1 193 ? 18.334 -18.450 -22.338 1.00 88.50 193 THR A C 1
ATOM 1500 O O . THR A 1 193 ? 17.720 -17.784 -23.167 1.00 88.50 193 THR A O 1
ATOM 1503 N N . VAL A 1 194 ? 18.088 -18.387 -21.034 1.00 92.19 194 VAL A N 1
ATOM 1504 C CA . VAL A 1 194 ? 17.102 -17.495 -20.427 1.00 92.19 194 VAL A CA 1
ATOM 1505 C C . VAL A 1 194 ? 17.803 -16.378 -19.661 1.00 92.19 194 VAL A C 1
ATOM 1507 O O . VAL A 1 194 ? 18.868 -16.577 -19.069 1.00 92.19 194 VAL A O 1
ATOM 1510 N N . CYS A 1 195 ? 17.199 -15.194 -19.696 1.00 95.75 195 CYS A N 1
ATOM 1511 C CA . CYS A 1 195 ? 17.647 -14.031 -18.945 1.00 95.75 195 CYS A CA 1
ATOM 1512 C C . CYS A 1 195 ? 16.830 -13.922 -17.654 1.00 95.75 195 CYS A C 1
ATOM 1514 O O . CYS A 1 195 ? 15.601 -14.026 -17.670 1.00 95.75 195 CYS A O 1
ATOM 1516 N N . GLU A 1 196 ? 17.512 -13.729 -16.532 1.00 95.25 196 GLU A N 1
ATOM 1517 C CA . GLU A 1 196 ? 16.905 -13.690 -15.206 1.00 95.25 196 GLU A CA 1
ATOM 1518 C C . GLU A 1 196 ? 17.419 -12.500 -14.401 1.00 95.25 196 GLU A C 1
ATOM 1520 O O . GLU A 1 196 ? 18.595 -12.135 -14.469 1.00 95.25 196 GLU A O 1
ATOM 1525 N N . ILE A 1 197 ? 16.532 -11.935 -13.590 1.00 95.50 197 ILE A N 1
ATOM 1526 C CA . ILE A 1 197 ? 16.858 -10.987 -12.531 1.00 95.50 197 ILE A CA 1
ATOM 1527 C C . ILE A 1 197 ? 16.637 -11.682 -11.191 1.00 95.50 197 ILE A C 1
ATOM 1529 O O . ILE A 1 197 ? 15.599 -12.311 -10.973 1.00 95.50 197 ILE A O 1
ATOM 1533 N N . ARG A 1 198 ? 17.642 -11.627 -10.316 1.00 94.56 198 ARG A N 1
ATOM 1534 C CA . ARG A 1 198 ? 17.665 -12.356 -9.045 1.00 94.56 198 ARG A CA 1
ATOM 1535 C C . ARG A 1 198 ? 17.906 -11.413 -7.884 1.00 94.56 198 ARG A C 1
ATOM 1537 O O . ARG A 1 198 ? 18.681 -10.467 -8.010 1.00 94.56 198 ARG A O 1
ATOM 1544 N N . THR A 1 199 ? 17.281 -11.718 -6.755 1.00 90.56 199 THR A N 1
ATOM 1545 C CA . THR A 1 199 ? 17.521 -11.045 -5.474 1.00 90.56 199 THR A CA 1
ATOM 1546 C C . THR A 1 199 ? 18.309 -11.944 -4.518 1.00 90.56 199 THR A C 1
ATOM 1548 O O . THR A 1 199 ? 18.278 -13.171 -4.645 1.00 90.56 199 THR A O 1
ATOM 1551 N N . ASP A 1 200 ? 18.958 -11.356 -3.510 1.00 86.25 200 ASP A N 1
ATOM 1552 C CA . ASP A 1 200 ? 19.676 -12.103 -2.458 1.00 86.25 200 ASP A CA 1
ATOM 1553 C C . ASP A 1 200 ? 18.793 -13.133 -1.728 1.00 86.25 200 ASP A C 1
ATOM 1555 O O . ASP A 1 200 ? 19.256 -14.195 -1.308 1.00 86.25 200 ASP A O 1
ATOM 1559 N N . ASN A 1 201 ? 17.486 -12.866 -1.644 1.00 78.69 201 ASN A N 1
ATOM 1560 C CA . ASN A 1 201 ? 16.501 -13.756 -1.026 1.00 78.69 201 ASN A CA 1
ATOM 1561 C C . ASN A 1 201 ? 16.058 -14.912 -1.944 1.00 78.69 201 ASN A C 1
ATOM 1563 O O . ASN A 1 201 ? 15.087 -15.601 -1.633 1.00 78.69 201 ASN A O 1
ATOM 1567 N N . ARG A 1 202 ? 16.769 -15.141 -3.057 1.00 73.19 202 ARG A N 1
ATOM 1568 C CA . ARG A 1 202 ? 16.498 -16.174 -4.072 1.00 73.19 202 ARG A CA 1
ATOM 1569 C C . ARG A 1 202 ? 15.168 -16.019 -4.813 1.00 73.19 202 ARG A C 1
ATOM 1571 O O . ARG A 1 202 ? 14.767 -16.953 -5.506 1.00 73.19 202 ARG A O 1
ATOM 1578 N N . ASP A 1 203 ? 14.511 -14.864 -4.709 1.00 84.38 203 ASP A N 1
ATOM 1579 C CA . ASP A 1 203 ? 13.429 -14.531 -5.635 1.00 84.38 203 ASP A CA 1
ATOM 1580 C C . ASP A 1 203 ? 14.032 -14.268 -7.018 1.00 84.38 203 ASP A C 1
ATOM 1582 O O . ASP A 1 203 ? 15.114 -13.678 -7.135 1.00 84.38 203 ASP A O 1
ATOM 1586 N N . CYS A 1 204 ? 13.366 -14.769 -8.051 1.00 89.38 204 CYS A N 1
ATOM 1587 C CA . CYS A 1 204 ? 13.879 -14.790 -9.409 1.00 89.38 204 CYS A CA 1
ATOM 1588 C C . CYS A 1 204 ? 12.744 -14.549 -10.395 1.00 89.38 204 CYS A C 1
ATOM 1590 O O . CYS A 1 204 ? 11.741 -15.265 -10.396 1.00 89.38 204 CYS A O 1
ATOM 1592 N N . ALA A 1 205 ? 12.945 -13.597 -11.300 1.00 92.38 205 ALA A N 1
ATOM 1593 C CA . ALA A 1 205 ? 12.033 -13.344 -12.401 1.00 92.38 205 ALA A CA 1
ATOM 1594 C C . ALA A 1 205 ? 12.751 -13.537 -13.738 1.00 92.38 205 ALA A C 1
ATOM 1596 O O . ALA A 1 205 ? 13.863 -13.052 -13.945 1.00 92.38 205 ALA A O 1
ATOM 1597 N N . ARG A 1 206 ? 12.092 -14.235 -14.668 1.00 93.81 206 ARG A N 1
ATOM 1598 C CA . ARG A 1 206 ? 12.517 -14.251 -16.070 1.00 93.81 206 ARG A CA 1
ATOM 1599 C C . ARG A 1 206 ? 12.198 -12.905 -16.701 1.00 93.81 206 ARG A C 1
ATOM 1601 O O . ARG A 1 206 ? 11.099 -12.381 -16.489 1.00 93.81 206 ARG A O 1
ATOM 1608 N N . ILE A 1 207 ? 13.151 -12.402 -17.473 1.00 95.75 207 ILE A N 1
ATOM 1609 C CA . ILE A 1 207 ? 13.031 -11.146 -18.207 1.00 95.75 207 ILE A CA 1
ATOM 1610 C C . ILE A 1 207 ? 13.320 -11.353 -19.692 1.00 95.75 207 ILE A C 1
ATOM 1612 O O . ILE A 1 207 ? 14.015 -12.302 -20.070 1.00 95.75 207 ILE A O 1
ATOM 1616 N N . SER A 1 208 ? 12.777 -10.479 -20.536 1.00 94.50 208 SER A N 1
ATOM 1617 C CA . SER A 1 208 ? 13.088 -10.460 -21.964 1.00 94.50 208 SER A CA 1
ATOM 1618 C C . SER A 1 208 ? 14.578 -10.202 -22.212 1.00 94.50 208 SER A C 1
ATOM 1620 O O . SER A 1 208 ? 15.286 -9.612 -21.390 1.00 94.50 208 SER A O 1
ATOM 1622 N N . HIS A 1 209 ? 15.067 -10.665 -23.364 1.00 92.81 209 HIS A N 1
ATOM 1623 C CA . HIS A 1 209 ? 16.454 -10.436 -23.762 1.00 92.81 209 HIS A CA 1
ATOM 1624 C C . HIS A 1 209 ? 16.756 -8.939 -23.907 1.00 92.81 209 HIS A C 1
ATOM 1626 O O . HIS A 1 209 ? 17.758 -8.469 -23.377 1.00 92.81 209 HIS A O 1
ATOM 1632 N N . ASP A 1 210 ? 15.852 -8.190 -24.539 1.00 93.06 210 ASP A N 1
ATOM 1633 C CA . ASP A 1 210 ? 16.000 -6.749 -24.742 1.00 93.06 210 ASP A CA 1
ATOM 1634 C C . ASP A 1 210 ? 16.064 -5.998 -23.404 1.00 93.06 210 ASP A C 1
ATOM 1636 O O . ASP A 1 210 ? 16.936 -5.151 -23.211 1.00 93.06 210 ASP A O 1
ATOM 1640 N N . LEU A 1 211 ? 15.212 -6.355 -22.431 1.00 94.56 211 LEU A N 1
ATOM 1641 C CA . LEU A 1 211 ? 15.272 -5.755 -21.098 1.00 94.56 211 LEU A CA 1
ATOM 1642 C C . LEU A 1 211 ? 16.575 -6.102 -20.374 1.00 94.56 211 LEU A C 1
ATOM 1644 O O . LEU A 1 211 ? 17.150 -5.240 -19.713 1.00 94.56 211 LEU A O 1
ATOM 1648 N N . PHE A 1 212 ? 17.058 -7.340 -20.499 1.00 95.69 212 PHE A N 1
ATOM 1649 C CA . PHE A 1 212 ? 18.342 -7.737 -19.924 1.00 95.69 212 PHE A CA 1
ATOM 1650 C C . PHE A 1 212 ? 19.481 -6.862 -20.458 1.00 95.69 212 PHE A C 1
ATOM 1652 O O . PHE A 1 212 ? 20.236 -6.304 -19.665 1.00 95.69 212 PHE A O 1
ATOM 1659 N N . GLU A 1 213 ? 19.580 -6.701 -21.781 1.00 93.12 213 GLU A N 1
ATOM 1660 C CA . GLU A 1 213 ? 20.624 -5.880 -22.404 1.00 93.12 213 GLU A CA 1
ATOM 1661 C C . GLU A 1 213 ? 20.525 -4.411 -21.961 1.00 93.12 213 GLU A C 1
ATOM 1663 O O . GLU A 1 213 ? 21.543 -3.802 -21.628 1.00 93.12 213 GLU A O 1
ATOM 1668 N N . LEU A 1 214 ? 19.313 -3.853 -21.862 1.00 93.19 214 LEU A N 1
ATOM 1669 C CA . LEU A 1 214 ? 19.104 -2.498 -21.339 1.00 93.19 214 LEU A CA 1
ATOM 1670 C C . LEU A 1 214 ? 19.582 -2.357 -19.889 1.00 93.19 214 LEU A C 1
ATOM 1672 O O . LEU A 1 214 ? 20.332 -1.434 -19.579 1.00 93.19 214 LEU A O 1
ATOM 1676 N N . LEU A 1 215 ? 19.185 -3.276 -19.004 1.00 94.81 215 LEU A N 1
ATOM 1677 C CA . LEU A 1 215 ? 19.553 -3.214 -17.588 1.00 94.81 215 LEU A CA 1
ATOM 1678 C C . LEU A 1 215 ? 21.063 -3.401 -17.372 1.00 94.81 215 LEU A C 1
ATOM 1680 O O . LEU A 1 215 ? 21.614 -2.788 -16.461 1.00 94.81 215 LEU A O 1
ATOM 1684 N N . THR A 1 216 ? 21.752 -4.185 -18.213 1.00 94.31 216 THR A N 1
ATOM 1685 C CA . THR A 1 216 ? 23.219 -4.336 -18.127 1.00 94.31 216 THR A CA 1
ATOM 1686 C C . THR A 1 216 ? 24.004 -3.071 -18.467 1.00 94.31 216 THR A C 1
ATOM 1688 O O . THR A 1 216 ? 25.166 -2.970 -18.086 1.00 94.31 216 THR A O 1
ATOM 1691 N N . ARG A 1 217 ? 23.389 -2.099 -19.156 1.00 92.12 217 ARG A N 1
ATOM 1692 C CA . ARG A 1 217 ? 24.019 -0.814 -19.506 1.00 92.12 217 ARG A CA 1
ATOM 1693 C C . ARG A 1 217 ? 23.916 0.231 -18.392 1.00 92.12 217 ARG A C 1
ATOM 1695 O O . ARG A 1 217 ? 24.479 1.312 -18.529 1.00 92.12 217 ARG A O 1
ATOM 1702 N N . ILE A 1 218 ? 23.172 -0.050 -17.319 1.00 93.00 218 ILE A N 1
ATOM 1703 C CA . ILE A 1 218 ? 22.937 0.915 -16.242 1.00 93.00 218 ILE A CA 1
ATOM 1704 C C . ILE A 1 218 ? 24.135 0.938 -15.289 1.00 93.00 218 ILE A C 1
ATOM 1706 O O . ILE A 1 218 ? 24.335 0.016 -14.500 1.00 93.00 218 ILE A O 1
ATOM 1710 N N . GLU A 1 219 ? 24.875 2.045 -15.295 1.00 88.88 219 GLU A N 1
ATOM 1711 C CA . GLU A 1 219 ? 25.886 2.365 -14.285 1.00 88.88 219 GLU A CA 1
ATOM 1712 C C . GLU A 1 219 ? 25.287 3.320 -13.239 1.00 88.88 219 GLU A C 1
ATOM 1714 O O . GLU A 1 219 ? 25.205 4.531 -13.431 1.00 88.88 219 GLU A O 1
ATOM 1719 N N . GLY A 1 220 ? 24.815 2.770 -12.116 1.00 90.56 220 GLY A N 1
ATOM 1720 C CA . GLY A 1 220 ? 24.152 3.540 -11.058 1.00 90.56 220 GLY A CA 1
ATOM 1721 C C . GLY A 1 220 ? 22.679 3.832 -11.361 1.00 90.56 220 GLY A C 1
ATOM 1722 O O . GLY A 1 220 ? 21.802 3.156 -10.823 1.00 90.56 220 GLY A O 1
ATOM 1723 N N . GLU A 1 221 ? 22.398 4.822 -12.210 1.00 93.25 221 GLU A N 1
ATOM 1724 C CA . GLU A 1 221 ? 21.051 5.126 -12.714 1.00 93.25 221 GLU A CA 1
ATOM 1725 C C . GLU A 1 221 ? 21.100 5.596 -14.173 1.00 93.25 221 GLU A C 1
ATOM 1727 O O . GLU A 1 221 ? 22.076 6.206 -14.597 1.00 93.25 221 GLU A O 1
ATOM 1732 N N . ALA A 1 222 ? 20.036 5.351 -14.938 1.00 93.56 222 ALA A N 1
ATOM 1733 C CA . ALA A 1 222 ? 19.897 5.867 -16.300 1.00 93.56 222 ALA A CA 1
ATOM 1734 C C . ALA A 1 222 ? 18.442 6.243 -16.600 1.00 93.56 222 ALA A C 1
ATOM 1736 O O . ALA A 1 222 ? 17.519 5.569 -16.141 1.00 93.56 222 ALA A O 1
ATOM 1737 N N . VAL A 1 223 ? 18.218 7.317 -17.360 1.00 94.31 223 VAL A N 1
ATOM 1738 C CA . VAL A 1 223 ? 16.868 7.729 -17.779 1.00 94.31 223 VAL A CA 1
ATOM 1739 C C . VAL A 1 223 ? 16.320 6.716 -18.783 1.00 94.31 223 VAL A C 1
ATOM 1741 O O . VAL A 1 223 ? 17.014 6.319 -19.717 1.00 94.31 223 VAL A O 1
ATOM 1744 N N . LEU A 1 224 ? 15.070 6.280 -18.594 1.00 92.62 224 LEU A N 1
ATOM 1745 C CA . LEU A 1 224 ? 14.477 5.230 -19.422 1.00 92.62 224 LEU A CA 1
ATOM 1746 C C . LEU A 1 224 ? 14.384 5.634 -20.900 1.00 92.62 224 LEU A C 1
ATOM 1748 O O . LEU A 1 224 ? 14.620 4.794 -21.760 1.00 92.62 224 LEU A O 1
ATOM 1752 N N . ALA A 1 225 ? 14.073 6.896 -21.203 1.00 91.56 225 ALA A N 1
ATOM 1753 C CA . ALA A 1 225 ? 14.070 7.405 -22.575 1.00 91.56 225 ALA A CA 1
ATOM 1754 C C . ALA A 1 225 ? 15.428 7.189 -23.265 1.00 91.56 225 ALA A C 1
ATOM 1756 O O . ALA A 1 225 ? 15.479 6.573 -24.327 1.00 91.56 225 ALA A O 1
ATOM 1757 N N . ASP A 1 226 ? 16.518 7.589 -22.604 1.00 91.69 226 ASP A N 1
ATOM 1758 C CA . ASP A 1 226 ? 17.876 7.455 -23.136 1.00 91.69 226 ASP A CA 1
ATOM 1759 C C . ASP A 1 226 ? 18.236 5.982 -23.365 1.00 91.69 226 ASP A C 1
ATOM 1761 O O . ASP A 1 226 ? 18.788 5.630 -24.404 1.00 91.69 226 ASP A O 1
ATOM 1765 N N . LEU A 1 227 ? 17.862 5.100 -22.428 1.00 90.38 227 LEU A N 1
ATOM 1766 C CA . LEU A 1 227 ? 18.040 3.653 -22.568 1.00 90.38 227 LEU A CA 1
ATOM 1767 C C . LEU A 1 227 ? 17.291 3.102 -23.789 1.00 90.38 227 LEU A C 1
ATOM 1769 O O . LEU A 1 227 ? 17.877 2.364 -24.584 1.00 90.38 227 LEU A O 1
ATOM 1773 N N . LEU A 1 228 ? 16.017 3.466 -23.955 1.00 89.38 228 LEU A N 1
ATOM 1774 C CA . LEU A 1 228 ? 15.177 3.005 -25.065 1.00 89.38 228 LEU A CA 1
ATOM 1775 C C . LEU A 1 228 ? 15.674 3.496 -26.428 1.00 89.38 228 LEU A C 1
ATOM 1777 O O . LEU A 1 228 ? 15.461 2.809 -27.423 1.00 89.38 228 LEU A O 1
ATOM 1781 N N . ASP A 1 229 ? 16.344 4.645 -26.487 1.00 89.06 229 ASP A N 1
ATOM 1782 C CA . ASP A 1 229 ? 16.914 5.179 -27.727 1.00 89.06 229 ASP A CA 1
ATOM 1783 C C . ASP A 1 229 ? 18.243 4.505 -28.114 1.00 89.06 229 ASP A C 1
ATOM 1785 O O . ASP A 1 229 ? 18.675 4.597 -29.264 1.00 89.06 229 ASP A O 1
ATOM 1789 N N . THR A 1 230 ? 18.862 3.738 -27.206 1.00 86.00 230 THR A N 1
ATOM 1790 C CA . THR A 1 230 ? 20.062 2.939 -27.519 1.00 86.00 230 THR A CA 1
ATOM 1791 C C . THR A 1 230 ? 19.780 1.659 -28.318 1.00 86.00 230 THR A C 1
ATOM 1793 O O . THR A 1 230 ? 20.724 0.958 -28.702 1.00 86.00 230 THR A O 1
ATOM 1796 N N . ILE A 1 231 ? 18.505 1.323 -28.543 1.00 85.00 231 ILE A N 1
ATOM 1797 C CA . ILE A 1 231 ? 18.057 0.150 -29.301 1.00 85.00 231 ILE A CA 1
ATOM 1798 C C . ILE A 1 231 ? 16.956 0.591 -30.273 1.00 85.00 231 ILE A C 1
ATOM 1800 O O . ILE A 1 231 ? 16.059 1.355 -29.925 1.00 85.00 231 ILE A O 1
ATOM 1804 N N . THR A 1 232 ? 16.996 0.106 -31.513 1.00 85.88 232 THR A N 1
ATOM 1805 C CA . THR A 1 232 ? 15.921 0.357 -32.478 1.00 85.88 232 THR A CA 1
ATOM 1806 C C . THR A 1 232 ? 14.715 -0.516 -32.138 1.00 85.88 232 THR A C 1
ATOM 1808 O O . THR A 1 232 ? 14.697 -1.702 -32.452 1.00 85.88 232 THR A O 1
ATOM 1811 N N . LEU A 1 233 ? 13.723 0.082 -31.481 1.00 85.69 233 LEU A N 1
ATOM 1812 C CA . LEU A 1 233 ? 12.488 -0.569 -31.049 1.00 85.69 233 LEU A CA 1
ATOM 1813 C C . LEU A 1 233 ? 11.287 0.132 -31.678 1.00 85.69 233 LEU A C 1
ATOM 1815 O O . LEU A 1 233 ? 11.221 1.367 -31.669 1.00 85.69 233 LEU A O 1
ATOM 1819 N N . ASP A 1 234 ? 10.325 -0.642 -32.171 1.00 89.75 234 ASP A N 1
ATOM 1820 C CA . ASP A 1 234 ? 9.022 -0.106 -32.549 1.00 89.75 234 ASP A CA 1
ATOM 1821 C C . ASP A 1 234 ? 8.194 0.301 -31.310 1.00 89.75 234 ASP A C 1
ATOM 1823 O O . ASP A 1 234 ? 8.580 0.088 -30.154 1.00 89.75 234 ASP A O 1
ATOM 1827 N N . GLN A 1 235 ? 7.040 0.931 -31.541 1.00 88.00 235 GLN A N 1
ATOM 1828 C CA . GLN A 1 235 ? 6.180 1.400 -30.454 1.00 88.00 235 GLN A CA 1
ATOM 1829 C C . GLN A 1 235 ? 5.675 0.251 -29.562 1.00 88.00 235 GLN A C 1
ATOM 1831 O O . GLN A 1 235 ? 5.664 0.392 -28.339 1.00 88.00 235 GLN A O 1
ATOM 1836 N N . ALA A 1 236 ? 5.293 -0.884 -30.149 1.00 90.50 236 ALA A N 1
ATOM 1837 C CA . ALA A 1 236 ? 4.755 -2.020 -29.406 1.00 90.50 236 ALA A CA 1
ATOM 1838 C C . ALA A 1 236 ? 5.830 -2.667 -28.518 1.00 90.50 236 ALA A C 1
ATOM 1840 O O . ALA A 1 236 ? 5.565 -3.033 -27.373 1.00 90.50 236 ALA A O 1
ATOM 1841 N N . GLN A 1 237 ? 7.068 -2.747 -29.007 1.00 90.69 237 GLN A N 1
ATOM 1842 C CA . GLN A 1 237 ? 8.217 -3.224 -28.244 1.00 90.69 237 GLN A CA 1
ATOM 1843 C C . GLN A 1 237 ? 8.555 -2.283 -27.080 1.00 90.69 237 GLN A C 1
ATOM 1845 O O . GLN A 1 237 ? 8.778 -2.748 -25.961 1.00 90.69 237 GLN A O 1
ATOM 1850 N N . ARG A 1 238 ? 8.531 -0.958 -27.300 1.00 90.75 238 ARG A N 1
ATOM 1851 C CA . ARG A 1 238 ? 8.726 0.041 -26.227 1.00 90.75 238 ARG A CA 1
ATOM 1852 C C . ARG A 1 238 ? 7.655 -0.081 -25.138 1.00 90.75 238 ARG A C 1
ATOM 1854 O O . ARG A 1 238 ? 7.972 -0.019 -23.947 1.00 90.75 238 ARG A O 1
ATOM 1861 N N . GLU A 1 239 ? 6.401 -0.287 -25.529 1.00 91.00 239 GLU A N 1
ATOM 1862 C CA . GLU A 1 239 ? 5.273 -0.512 -24.616 1.00 91.00 239 GLU A CA 1
ATOM 1863 C C . GLU A 1 239 ? 5.430 -1.803 -23.805 1.00 91.00 239 GLU A C 1
ATOM 1865 O O . GLU A 1 239 ? 5.252 -1.793 -22.580 1.00 91.00 239 GLU A O 1
ATOM 1870 N N . ALA A 1 240 ? 5.815 -2.899 -24.461 1.00 92.25 240 ALA A N 1
ATOM 1871 C CA . ALA A 1 240 ? 6.050 -4.185 -23.815 1.00 92.25 240 ALA A CA 1
ATOM 1872 C C . ALA A 1 240 ? 7.190 -4.104 -22.787 1.00 92.25 240 ALA A C 1
ATOM 1874 O O . ALA A 1 240 ? 7.007 -4.516 -21.640 1.00 92.25 240 ALA A O 1
ATOM 1875 N N . LEU A 1 241 ? 8.323 -3.496 -23.153 1.00 92.94 241 LEU A N 1
ATOM 1876 C CA . LEU A 1 241 ? 9.468 -3.316 -22.254 1.00 92.94 241 LEU A CA 1
ATOM 1877 C C . LEU A 1 241 ? 9.140 -2.418 -21.065 1.00 92.94 241 LEU A C 1
ATOM 1879 O O . LEU A 1 241 ? 9.480 -2.741 -19.928 1.00 92.94 241 LEU A O 1
ATOM 1883 N N . THR A 1 242 ? 8.429 -1.315 -21.302 1.00 91.75 242 THR A N 1
ATOM 1884 C CA . THR A 1 242 ? 7.993 -0.417 -20.223 1.00 91.75 242 THR A CA 1
ATOM 1885 C C . THR A 1 242 ? 7.052 -1.140 -19.257 1.00 91.75 242 THR A C 1
ATOM 1887 O O . THR A 1 242 ? 7.149 -0.968 -18.040 1.00 91.75 242 THR A O 1
ATOM 1890 N N . SER A 1 243 ? 6.160 -1.983 -19.780 1.00 92.38 243 SER A N 1
ATOM 1891 C CA . SER A 1 243 ? 5.236 -2.787 -18.973 1.00 92.38 243 SER A CA 1
ATOM 1892 C C . SER A 1 243 ? 5.969 -3.854 -18.156 1.00 92.38 243 SER A C 1
ATOM 1894 O O . SER A 1 243 ? 5.682 -4.037 -16.972 1.00 92.38 243 SER A O 1
ATOM 1896 N N . GLU A 1 244 ? 6.954 -4.525 -18.754 1.00 95.12 244 GLU A N 1
ATOM 1897 C CA . GLU A 1 244 ? 7.806 -5.495 -18.065 1.00 95.12 244 GLU A CA 1
ATOM 1898 C C . GLU A 1 244 ? 8.618 -4.832 -16.943 1.00 95.12 244 GLU A C 1
ATOM 1900 O O . GLU A 1 244 ? 8.628 -5.318 -15.808 1.00 95.12 244 GLU A O 1
ATOM 1905 N N . L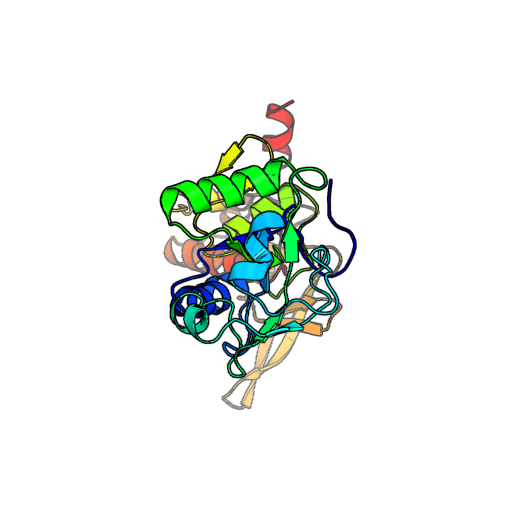EU A 1 245 ? 9.222 -3.674 -17.219 1.00 94.62 245 LEU A N 1
ATOM 1906 C CA . LEU A 1 245 ? 9.968 -2.893 -16.237 1.00 94.62 245 LEU A CA 1
ATOM 1907 C C . LEU A 1 245 ? 9.077 -2.434 -15.075 1.00 94.62 245 LEU A C 1
ATOM 1909 O O . LEU A 1 245 ? 9.475 -2.531 -13.913 1.00 94.62 245 LEU A O 1
ATOM 1913 N N . ARG A 1 246 ? 7.842 -2.000 -15.361 1.00 92.44 246 ARG A N 1
ATOM 1914 C CA . ARG A 1 246 ? 6.846 -1.673 -14.329 1.00 92.44 246 ARG A CA 1
ATOM 1915 C C . ARG A 1 246 ? 6.551 -2.865 -13.425 1.00 92.44 246 ARG A C 1
ATOM 1917 O O . ARG A 1 246 ? 6.535 -2.696 -12.208 1.00 92.44 246 ARG A O 1
ATOM 1924 N N . ARG A 1 247 ? 6.398 -4.071 -13.984 1.00 93.00 247 ARG A N 1
ATOM 1925 C CA . ARG A 1 247 ? 6.205 -5.297 -13.189 1.00 93.00 247 ARG A CA 1
ATOM 1926 C C . ARG A 1 247 ? 7.395 -5.561 -12.264 1.00 93.00 247 ARG A C 1
ATOM 1928 O O . ARG A 1 247 ? 7.202 -5.859 -11.087 1.00 93.00 247 ARG A O 1
ATOM 1935 N N . LEU A 1 248 ? 8.622 -5.414 -12.766 1.00 94.81 248 LEU A N 1
ATOM 1936 C CA . LEU A 1 248 ? 9.825 -5.554 -11.940 1.00 94.81 248 LEU A CA 1
ATOM 1937 C C . LEU A 1 248 ? 9.898 -4.485 -10.844 1.00 94.81 248 LEU A C 1
ATOM 1939 O O . LEU A 1 248 ? 10.355 -4.773 -9.736 1.00 94.81 248 LEU A O 1
ATOM 1943 N N . TRP A 1 249 ? 9.423 -3.268 -11.120 1.00 94.44 249 TRP A N 1
ATOM 1944 C CA . TRP A 1 249 ? 9.369 -2.195 -10.131 1.00 94.44 249 TRP A CA 1
ATOM 1945 C C . TRP A 1 249 ? 8.365 -2.505 -9.017 1.00 94.44 249 TRP A C 1
ATOM 1947 O O . TRP A 1 249 ? 8.695 -2.351 -7.837 1.00 94.44 249 TRP A O 1
ATOM 1957 N N . GLU A 1 250 ? 7.179 -3.027 -9.352 1.00 91.75 250 GLU A N 1
ATOM 1958 C CA . GLU A 1 250 ? 6.202 -3.524 -8.369 1.00 91.75 250 GLU A CA 1
ATOM 1959 C C . GLU A 1 250 ? 6.802 -4.586 -7.442 1.00 91.75 250 GLU A C 1
ATOM 1961 O O . GLU A 1 250 ? 6.541 -4.581 -6.239 1.00 91.75 250 GLU A O 1
ATOM 1966 N N . GLN A 1 251 ? 7.645 -5.458 -7.994 1.00 91.25 251 GLN A N 1
ATOM 1967 C CA . GLN A 1 251 ? 8.327 -6.531 -7.273 1.00 91.25 251 GLN A CA 1
ATOM 1968 C C . GLN A 1 251 ? 9.662 -6.095 -6.648 1.00 91.25 251 GLN A C 1
ATOM 1970 O O . GLN A 1 251 ? 10.398 -6.944 -6.158 1.00 91.25 251 GLN A O 1
ATOM 1975 N N . ARG A 1 252 ? 10.006 -4.799 -6.692 1.00 92.50 252 ARG A N 1
ATOM 1976 C CA . ARG A 1 252 ? 11.262 -4.229 -6.159 1.00 92.50 252 ARG A CA 1
ATOM 1977 C C . ARG A 1 252 ? 12.546 -4.850 -6.728 1.00 92.50 252 ARG A C 1
ATOM 1979 O O . ARG A 1 252 ? 13.610 -4.713 -6.135 1.00 92.50 252 ARG A O 1
ATOM 1986 N N . HIS A 1 253 ? 12.467 -5.467 -7.905 1.00 94.56 253 HIS A N 1
ATOM 1987 C CA . HIS A 1 253 ? 13.637 -5.946 -8.643 1.00 94.56 253 HIS A CA 1
ATOM 1988 C C . HIS A 1 253 ? 14.363 -4.797 -9.359 1.00 94.56 253 HIS A C 1
ATOM 1990 O O . HIS A 1 253 ? 15.560 -4.870 -9.604 1.00 94.56 253 HIS A O 1
ATOM 1996 N N . VAL A 1 254 ? 13.659 -3.706 -9.662 1.00 95.56 254 VAL A N 1
ATOM 1997 C CA . VAL A 1 254 ? 14.245 -2.450 -10.152 1.00 95.56 254 VAL A CA 1
ATOM 1998 C C . VAL A 1 254 ? 13.685 -1.279 -9.352 1.00 95.56 254 VAL A C 1
ATOM 2000 O O . VAL A 1 254 ? 12.629 -1.388 -8.720 1.00 95.56 254 VAL A O 1
ATOM 2003 N N . ARG A 1 255 ? 14.366 -0.135 -9.392 1.00 94.81 255 ARG A N 1
ATOM 2004 C CA . ARG A 1 255 ? 13.849 1.138 -8.882 1.00 94.81 255 ARG A CA 1
ATOM 2005 C C . ARG A 1 255 ? 13.578 2.068 -10.047 1.00 94.81 255 ARG A C 1
ATOM 2007 O O . ARG A 1 255 ? 14.449 2.259 -10.886 1.00 94.81 255 ARG A O 1
ATOM 2014 N N . MET A 1 256 ? 12.395 2.673 -10.055 1.00 94.44 256 MET A N 1
ATOM 2015 C CA . MET A 1 256 ? 12.087 3.808 -10.919 1.00 94.44 256 MET A CA 1
ATOM 2016 C C . MET A 1 256 ? 11.845 5.045 -10.058 1.00 94.44 256 MET A C 1
ATOM 2018 O O . MET A 1 256 ? 11.125 4.983 -9.059 1.00 94.44 256 MET A O 1
ATOM 2022 N N . HIS A 1 257 ? 12.467 6.163 -10.415 1.00 91.81 257 HIS A N 1
ATOM 2023 C CA . HIS A 1 257 ? 12.377 7.409 -9.658 1.00 91.81 257 HIS A CA 1
ATOM 2024 C C . HIS A 1 257 ? 12.660 8.626 -10.546 1.00 91.81 257 HIS A C 1
ATOM 2026 O O . HIS A 1 257 ? 13.252 8.475 -11.612 1.00 91.81 257 HIS A O 1
ATOM 2032 N N . PRO A 1 258 ? 12.304 9.853 -10.122 1.00 89.62 258 PRO A N 1
ATOM 2033 C CA . PRO A 1 258 ? 12.772 11.056 -10.806 1.00 89.62 258 PRO A CA 1
ATOM 2034 C C . PRO A 1 258 ? 14.302 11.043 -10.912 1.00 89.62 258 PRO A C 1
ATOM 2036 O O . PRO A 1 258 ? 14.971 10.668 -9.936 1.00 89.62 258 PRO A O 1
ATOM 2039 N N . SER A 1 259 ? 14.834 11.413 -12.079 1.00 81.06 259 SER A N 1
ATOM 2040 C CA . SER A 1 259 ? 16.277 11.454 -12.343 1.00 81.06 259 SER A CA 1
ATOM 2041 C C . SER A 1 259 ? 16.991 12.449 -11.431 1.00 81.06 259 SER A C 1
ATOM 2043 O O . SER A 1 259 ? 16.388 13.423 -10.971 1.00 81.06 259 SER A O 1
ATOM 2045 N N . GLN A 1 260 ? 18.279 12.235 -11.161 1.00 72.69 260 GLN A N 1
ATOM 2046 C CA . GLN A 1 260 ? 19.076 13.185 -10.377 1.00 72.69 260 GLN A CA 1
ATOM 2047 C C . GLN A 1 260 ? 19.061 14.602 -10.967 1.00 72.69 260 GLN A C 1
ATOM 2049 O O . GLN A 1 260 ? 18.889 15.561 -10.217 1.00 72.69 260 GLN A O 1
ATOM 2054 N N . ALA A 1 261 ? 19.126 14.743 -12.295 1.00 60.28 261 ALA A N 1
ATOM 2055 C CA . ALA A 1 261 ? 19.012 16.039 -12.970 1.00 60.28 261 ALA A CA 1
ATOM 2056 C C . ALA A 1 261 ? 17.690 16.762 -12.637 1.00 60.28 261 ALA A C 1
ATOM 2058 O O . ALA A 1 261 ? 17.684 17.964 -12.378 1.00 60.28 261 ALA A O 1
ATOM 2059 N N . ALA A 1 262 ? 16.576 16.026 -12.543 1.00 58.88 262 ALA A N 1
ATOM 2060 C CA . ALA A 1 262 ? 15.285 16.584 -12.140 1.00 58.88 262 ALA A CA 1
ATOM 2061 C C . ALA A 1 262 ? 15.221 16.970 -10.648 1.00 58.88 262 ALA A C 1
ATOM 2063 O O . ALA A 1 262 ? 14.408 17.813 -10.273 1.00 58.88 262 ALA A O 1
ATOM 2064 N N . ARG A 1 263 ? 16.073 16.385 -9.792 1.00 58.66 263 ARG A N 1
ATOM 2065 C CA . ARG A 1 263 ? 16.143 16.702 -8.351 1.00 58.66 263 ARG A CA 1
ATOM 2066 C C . ARG A 1 263 ? 16.964 17.958 -8.054 1.00 58.66 263 ARG A C 1
ATOM 2068 O O . ARG A 1 263 ? 16.661 18.646 -7.088 1.00 58.66 263 ARG A O 1
ATOM 2075 N N . VAL A 1 264 ? 17.975 18.270 -8.871 1.00 51.16 264 VAL A N 1
ATOM 2076 C CA . VAL A 1 264 ? 18.840 19.455 -8.681 1.00 51.16 264 VAL A CA 1
ATOM 2077 C C . VAL A 1 264 ? 18.102 20.761 -9.002 1.00 51.16 264 VAL A C 1
ATOM 2079 O O . VAL A 1 264 ? 18.351 21.773 -8.361 1.00 51.16 264 VAL A O 1
ATOM 2082 N N . HIS A 1 265 ? 17.139 20.742 -9.926 1.00 47.09 265 HIS A N 1
ATOM 2083 C CA . HIS A 1 265 ? 16.343 21.921 -10.294 1.00 47.09 265 HIS A CA 1
ATOM 2084 C C . HIS A 1 265 ? 15.221 22.290 -9.299 1.00 47.09 265 HIS A C 1
ATOM 2086 O O . HIS A 1 265 ? 14.454 23.210 -9.576 1.00 47.09 265 HIS A O 1
ATOM 2092 N N . GLN A 1 266 ? 15.096 21.584 -8.168 1.00 43.97 266 GLN A N 1
ATOM 2093 C CA . GLN A 1 266 ? 14.039 21.804 -7.166 1.00 43.97 266 GLN A CA 1
ATOM 2094 C C . GLN A 1 266 ? 14.550 22.259 -5.786 1.00 43.97 266 GLN A C 1
ATOM 2096 O O . GLN A 1 266 ? 13.747 22.321 -4.854 1.00 43.97 266 GLN A O 1
ATOM 2101 N N . ASN A 1 267 ? 15.841 22.591 -5.656 1.00 36.34 267 ASN A N 1
ATOM 2102 C CA . ASN A 1 267 ? 16.424 23.173 -4.439 1.00 36.34 267 ASN A CA 1
ATOM 2103 C C . ASN A 1 267 ? 16.701 24.668 -4.597 1.00 36.34 267 ASN A C 1
ATOM 2105 O O . ASN A 1 267 ? 17.260 25.049 -5.649 1.00 36.34 267 ASN A O 1
#

Secondary structure (DSSP, 8-state):
----SSS--SSSEEEE-SS-THHHHHHIIIII---TT-PPEEEEEGGGHHHHEE-GGG----TTS-EEEEEPHHHHTT-TTT--TTSEEEEEEE-TTT-HHHHHHHHHHHHHHS--EEEEEES--SSS-S--SHHHHHHHHHTS--S-EEETTEEE---PPPHHHHHTEEEE--TTEEEEEEEEE-TTS-EEEEEEEEETT--EEEE-HHHHHHHHT-SS-EEHHHHHHTS---HHHHHHHHHHHHHHHHTTSSEEEE-HHHHHTT-

Foldseek 3Di:
DADDDQWGQQPQKDWAAQFDLVVLVQCCVFFAVDDSQDAFAKEFALVCDVVFWDDPDPDSADAGLPDKTATDPVCCNRRNRAAHPVRIGRYHYDYCVVPVVSQVVLVVVCVVPVGRIIGIGANHGNQDGGDDDPLRNVLSPVLGPDQWDDDPPDIDGDDDDDLVNQLQWKKFADPQKDKDFDFDQDPVRDTDTWIWIAGPVGDIDTDDPLLSVLRVPDDGIDRNNVSVVVDDDDPVRSVVSSVRVSVCSSNVRMDIHRDPVRVVVPD

pLDDT: mean 89.92, std 9.53, range [36.34, 98.69]